Protein AF-A0A6A2XX14-F1 (afdb_monomer_lite)

Radius of gyration: 26.27 Å; chains: 1; bounding box: 68×45×75 Å

Foldseek 3Di:
DVLVVQLVVQLVVVCPALLCLQQNSLVSQLRSLLRSLLQLLLLLLVLVLVQVLLVCQQDPCCVVDVNVCSVCLNQDPDPDDDDHSLNSNVVSLCSNVVSVLVGSLCSQQVPDLVSLCSQLVLDPPSDRDHSVCVCPDLLNVLSVVLVVLSVQLVVQSDPCQQQLVDCDDPPCNVCGHVVVNVVSVCCSVVSLVSSVSSLQSDSVQPDPVSSCSVVSCPSVVSSVVSVVCCVVVPQPQDKDDQPDWDDPPDQDAPPWWKWKQQVVFGIDTFDDHRPDRGTHHDDDCDDSRSVVVVVQVVVLVPPDDDDDDDDDDDPDDDDDPRTGIITIGDGGDHPVVCVVVDPDDDDDD

Secondary structure (DSSP, 8-state):
-HHHHHHHHHHHHHHTSTTHHHHHHHHHHHHHHHHHHHHHHHHHHGGG-HHHHHHHTTSGGGGTS-GGGHHHHHH--BTTTB--HHHHHHHHHHHHHHHIIIIIHHHHHH--HHHHHTTGGGSTTSSPPPHHHHHHSHHHHHHHHHHHHHHHHHHHHSHHHHTT-S-PPTTGGGSSSHHHHHHHTTHHHHHHHHHHHHHHS-TT--SGGG-GGGGGGHHHHHHHHHHHHHHHS----EEEBTTB---TT----TT-EEEEE-TTT--------TT-SS--------SHHHHHHHHHHHHT--S----------S------SSSPPEEEEEEE--GGGGGGG-SS-----

Structure (mmCIF, N/CA/C/O backbone):
data_AF-A0A6A2XX14-F1
#
_entry.id   AF-A0A6A2XX14-F1
#
loop_
_atom_site.group_PDB
_atom_site.id
_atom_site.type_symbol
_atom_site.label_atom_id
_atom_site.label_alt_id
_atom_site.label_comp_id
_atom_site.label_asym_id
_atom_site.label_entity_id
_atom_site.label_seq_id
_atom_site.pdbx_PDB_ins_code
_atom_site.Cartn_x
_atom_site.Cartn_y
_atom_site.Cartn_z
_atom_site.occupancy
_atom_site.B_iso_or_equiv
_atom_site.auth_seq_id
_atom_site.auth_comp_id
_atom_site.auth_asym_id
_atom_site.auth_atom_id
_atom_site.pdbx_PDB_model_num
ATOM 1 N N . MET A 1 1 ? -14.232 -3.281 -8.697 1.00 70.81 1 MET A N 1
ATOM 2 C CA . MET A 1 1 ? -15.232 -4.111 -7.983 1.00 70.81 1 MET A CA 1
ATOM 3 C C . MET A 1 1 ? -14.671 -4.729 -6.702 1.00 70.81 1 MET A C 1
ATOM 5 O O . MET A 1 1 ? -15.024 -4.214 -5.655 1.00 70.81 1 MET A O 1
ATOM 9 N N . ALA A 1 2 ? -13.760 -5.715 -6.747 1.00 83.62 2 ALA A N 1
ATOM 10 C CA . ALA A 1 2 ? -13.305 -6.491 -5.571 1.00 83.62 2 ALA A CA 1
ATOM 11 C C . ALA A 1 2 ? -13.030 -5.700 -4.266 1.00 83.62 2 ALA A C 1
ATOM 13 O O . ALA A 1 2 ? -13.461 -6.128 -3.200 1.00 83.62 2 ALA A O 1
ATOM 14 N N . MET A 1 3 ? -12.377 -4.531 -4.334 1.00 85.81 3 MET A N 1
ATOM 15 C CA . MET A 1 3 ? -12.152 -3.663 -3.163 1.00 85.81 3 MET A CA 1
ATOM 16 C C . MET A 1 3 ? -13.459 -3.224 -2.484 1.00 85.81 3 MET A C 1
ATOM 18 O O . MET A 1 3 ? -13.586 -3.329 -1.270 1.00 85.81 3 MET A O 1
ATOM 22 N N . ALA A 1 4 ? -14.450 -2.780 -3.261 1.00 88.50 4 ALA A N 1
ATOM 23 C CA . ALA A 1 4 ? -15.758 -2.391 -2.740 1.00 88.50 4 ALA A CA 1
ATOM 24 C C . ALA A 1 4 ? -16.510 -3.603 -2.166 1.00 88.50 4 ALA A C 1
ATOM 26 O O . ALA A 1 4 ? -17.100 -3.504 -1.096 1.00 88.50 4 ALA A O 1
ATOM 27 N N . THR A 1 5 ? -16.420 -4.767 -2.820 1.00 91.38 5 THR A N 1
ATOM 28 C CA . THR A 1 5 ? -17.009 -6.022 -2.325 1.00 91.38 5 THR A CA 1
ATOM 29 C C . THR A 1 5 ? -16.441 -6.414 -0.957 1.00 91.38 5 THR A C 1
ATOM 31 O O . THR A 1 5 ? -17.208 -6.714 -0.047 1.00 91.38 5 THR A O 1
ATOM 34 N N . LEU A 1 6 ? -15.115 -6.354 -0.776 1.00 90.38 6 LEU A N 1
ATOM 35 C CA . LEU A 1 6 ? -14.458 -6.647 0.505 1.00 90.38 6 LEU A CA 1
ATOM 36 C C . LEU A 1 6 ? -14.786 -5.612 1.587 1.00 90.38 6 LEU A C 1
ATOM 38 O O . LEU A 1 6 ? -15.048 -5.995 2.728 1.00 90.38 6 LEU A O 1
ATOM 42 N N . PHE A 1 7 ? -14.817 -4.325 1.227 1.00 93.56 7 PHE A N 1
ATOM 43 C CA . PHE A 1 7 ? -15.223 -3.254 2.138 1.00 93.56 7 PHE A CA 1
ATOM 44 C C . PHE A 1 7 ? -16.648 -3.486 2.653 1.00 93.56 7 PHE A C 1
ATOM 46 O O . PHE A 1 7 ? -16.856 -3.554 3.863 1.00 93.56 7 PHE A O 1
ATOM 53 N N . VAL A 1 8 ? -17.616 -3.670 1.746 1.00 94.56 8 VAL A N 1
ATOM 54 C CA . VAL A 1 8 ? -19.035 -3.877 2.081 1.00 94.56 8 VAL A CA 1
ATOM 55 C C . VAL A 1 8 ? -19.233 -5.172 2.868 1.00 94.56 8 VAL A C 1
ATOM 57 O O . VAL A 1 8 ? -19.925 -5.157 3.884 1.00 94.56 8 VAL A O 1
ATOM 60 N N . TRP A 1 9 ? -18.583 -6.272 2.475 1.00 93.69 9 TRP A N 1
ATOM 61 C CA . TRP A 1 9 ? -18.628 -7.532 3.224 1.00 93.69 9 TRP A CA 1
ATOM 62 C C . TRP A 1 9 ? -18.165 -7.353 4.676 1.00 93.69 9 TRP A C 1
ATOM 64 O O . TRP A 1 9 ? -18.855 -7.784 5.604 1.00 93.69 9 TRP A O 1
ATOM 74 N N . LYS A 1 10 ? -17.036 -6.667 4.900 1.00 92.44 10 LYS A N 1
ATOM 75 C CA . LYS A 1 10 ? -16.513 -6.460 6.255 1.00 92.44 10 LYS A CA 1
ATOM 76 C C . LYS A 1 10 ? -17.338 -5.462 7.064 1.00 92.44 10 LYS A C 1
ATOM 78 O O . LYS A 1 10 ? -17.569 -5.694 8.251 1.00 92.44 10 LYS A O 1
ATOM 83 N N . PHE A 1 11 ? -17.805 -4.394 6.422 1.00 95.19 11 PHE A N 1
ATOM 84 C CA . PHE A 1 11 ? -18.711 -3.408 7.005 1.00 95.19 11 PHE A CA 1
ATOM 85 C C . PHE A 1 11 ? -19.986 -4.092 7.519 1.00 95.19 11 PHE A C 1
ATOM 87 O O . PHE A 1 11 ? -20.339 -3.938 8.685 1.00 95.19 11 PHE A O 1
ATOM 94 N N . MET A 1 12 ? -20.619 -4.931 6.693 1.00 94.81 12 MET A N 1
ATOM 95 C CA . MET A 1 12 ? -21.814 -5.698 7.064 1.00 94.81 12 MET A CA 1
ATOM 96 C C . MET A 1 12 ? -21.523 -6.752 8.146 1.00 94.81 12 MET A C 1
ATOM 98 O O . MET A 1 12 ? -22.322 -6.904 9.068 1.00 94.81 12 MET A O 1
ATOM 102 N N . GLN A 1 13 ? -20.363 -7.426 8.101 1.00 92.31 13 GLN A N 1
ATOM 103 C CA . GLN A 1 13 ? -19.929 -8.334 9.174 1.00 92.31 13 GLN A CA 1
ATOM 104 C C . GLN A 1 13 ? -19.818 -7.615 10.529 1.00 92.31 13 GLN A C 1
ATOM 106 O O . GLN A 1 13 ? -20.181 -8.197 11.548 1.00 92.31 13 GLN A O 1
ATOM 111 N N . TYR A 1 14 ? -19.305 -6.382 10.560 1.00 91.19 14 TYR A N 1
ATOM 112 C CA . TYR A 1 14 ? -19.123 -5.631 11.807 1.00 91.19 14 TYR A CA 1
ATOM 113 C C . TYR A 1 14 ? -20.384 -4.900 12.275 1.00 91.19 14 TYR A C 1
ATOM 115 O O . TYR A 1 14 ? -20.595 -4.814 13.482 1.00 91.19 14 TYR A O 1
ATOM 123 N N . ARG A 1 15 ? -21.270 -4.483 11.362 1.00 93.62 15 ARG A N 1
ATOM 124 C CA . ARG A 1 15 ? -22.588 -3.909 11.695 1.00 93.62 15 ARG A CA 1
ATOM 125 C C . ARG A 1 15 ? -23.461 -4.876 12.505 1.00 93.62 15 ARG A C 1
ATOM 127 O O . ARG A 1 15 ? -24.269 -4.446 13.318 1.00 93.62 15 ARG A O 1
ATOM 134 N N . ASN A 1 16 ? -23.264 -6.179 12.306 1.00 91.56 16 ASN A N 1
ATOM 135 C CA . ASN A 1 16 ? -24.005 -7.243 12.982 1.00 91.56 16 ASN A CA 1
ATOM 136 C C . ASN A 1 16 ? -23.285 -7.783 14.247 1.00 91.56 16 ASN A C 1
ATOM 138 O O . ASN A 1 16 ? -23.607 -8.877 14.708 1.00 91.56 16 ASN A O 1
ATOM 142 N N . ARG A 1 17 ? -22.291 -7.068 14.802 1.00 89.88 17 ARG A N 1
ATOM 143 C CA . ARG A 1 17 ? -21.569 -7.442 16.041 1.00 89.88 17 ARG A CA 1
ATOM 144 C C . ARG A 1 17 ? -21.925 -6.519 17.206 1.00 89.88 17 ARG A C 1
ATOM 146 O O . ARG A 1 17 ? -22.180 -5.340 16.995 1.00 89.88 17 ARG A O 1
ATOM 153 N N . ALA A 1 18 ? -21.817 -7.021 18.440 1.00 88.50 18 ALA A N 1
ATOM 154 C CA . ALA A 1 18 ? -22.032 -6.250 19.673 1.00 88.50 18 ALA A CA 1
ATOM 155 C C . ALA A 1 18 ? -21.266 -4.909 19.702 1.00 88.50 18 ALA A C 1
ATOM 157 O O . ALA A 1 18 ? -21.840 -3.873 20.025 1.00 88.50 18 ALA A O 1
ATOM 158 N N . ALA A 1 19 ? -20.010 -4.902 19.239 1.00 88.75 19 ALA A N 1
ATOM 159 C CA . ALA A 1 19 ? -19.166 -3.708 19.127 1.00 88.75 19 ALA A CA 1
ATOM 160 C C . ALA A 1 19 ? -19.766 -2.556 18.283 1.00 88.75 19 ALA A C 1
ATOM 162 O O . ALA A 1 19 ? -19.381 -1.400 18.471 1.00 88.75 19 ALA A O 1
ATOM 163 N N . PHE A 1 20 ? -20.731 -2.830 17.393 1.00 92.38 20 PHE A N 1
ATOM 164 C CA . PHE A 1 20 ? -21.484 -1.795 16.675 1.00 92.38 20 PHE A CA 1
ATOM 165 C C . PHE A 1 20 ? -22.329 -0.921 17.615 1.00 92.38 20 PHE A C 1
ATOM 167 O O . PHE A 1 20 ? -22.466 0.272 17.369 1.00 92.38 20 PHE A O 1
ATOM 174 N N . GLN A 1 21 ? -22.841 -1.466 18.724 1.00 90.81 21 GLN A N 1
ATOM 175 C CA . GLN A 1 21 ? -23.652 -0.704 19.687 1.00 90.81 21 GLN A CA 1
ATOM 176 C C . GLN A 1 21 ? -22.845 0.353 20.462 1.00 90.81 21 GLN A C 1
ATOM 178 O O . GLN A 1 21 ? -23.436 1.273 21.041 1.00 90.81 21 GLN A O 1
ATOM 183 N N . VAL A 1 22 ? -21.511 0.216 20.448 1.00 90.06 22 VAL A N 1
ATOM 184 C CA . VAL A 1 22 ? -20.531 1.097 21.099 1.00 90.06 22 VAL A CA 1
ATOM 185 C C . VAL A 1 22 ? -19.913 2.084 20.101 1.00 90.06 22 VAL A C 1
ATOM 187 O O . VAL A 1 22 ? -19.983 3.285 20.324 1.00 90.06 22 VAL A O 1
ATOM 190 N N . MET A 1 23 ? -19.336 1.599 18.993 1.00 90.75 23 MET A N 1
ATOM 191 C CA . MET A 1 23 ? -18.553 2.418 18.039 1.00 90.75 23 MET A CA 1
ATOM 192 C C . MET A 1 23 ? -19.259 2.676 16.688 1.00 90.75 23 MET A C 1
ATOM 194 O O . MET A 1 23 ? -18.715 3.339 15.802 1.00 90.75 23 MET A O 1
ATOM 198 N N . GLY A 1 24 ? -20.467 2.141 16.491 1.00 92.50 24 GLY A N 1
ATOM 199 C CA . GLY A 1 24 ? -21.337 2.453 15.355 1.00 92.50 24 GLY A CA 1
ATOM 200 C C . GLY A 1 24 ? -20.712 2.272 13.965 1.00 92.50 24 GLY A C 1
ATOM 201 O O . GLY A 1 24 ? -19.978 1.322 13.669 1.00 92.50 24 GLY A O 1
ATOM 202 N N . TYR A 1 25 ? -21.046 3.199 13.064 1.00 94.25 25 TYR A N 1
ATOM 203 C CA . TYR A 1 25 ? -20.595 3.172 11.671 1.00 94.25 25 TYR A CA 1
ATOM 204 C C . TYR A 1 25 ? -19.106 3.493 11.495 1.00 94.25 25 TYR A C 1
ATOM 206 O O . TYR A 1 25 ? -18.522 3.082 10.485 1.00 94.25 25 TYR A O 1
ATOM 214 N N . CYS A 1 26 ? -18.479 4.166 12.464 1.00 94.38 26 CYS A N 1
ATOM 215 C CA . CYS A 1 26 ? -17.047 4.450 12.438 1.00 94.38 26 CYS A CA 1
ATOM 216 C C . CYS A 1 26 ? -16.237 3.149 12.425 1.00 94.38 26 CYS A C 1
ATOM 218 O O . CYS A 1 26 ? -15.429 2.963 11.510 1.00 94.38 26 CYS A O 1
ATOM 220 N N . LEU A 1 27 ? -16.583 2.199 13.301 1.00 94.06 27 LEU A N 1
ATOM 221 C CA . LEU A 1 27 ? -15.971 0.872 13.383 1.00 94.06 27 LEU A CA 1
ATOM 222 C C . LEU A 1 27 ? -16.159 0.071 12.094 1.00 94.06 27 LEU A C 1
ATOM 224 O O . LEU A 1 27 ? -15.208 -0.514 11.572 1.00 94.06 27 LEU A O 1
ATOM 228 N N . CYS A 1 28 ? -17.381 0.048 11.555 1.00 95.12 28 CYS A N 1
ATOM 229 C CA . CYS A 1 28 ? -17.692 -0.688 10.325 1.00 95.12 28 CYS A CA 1
ATOM 230 C C . CYS A 1 28 ? -16.860 -0.168 9.144 1.00 95.12 28 CYS A C 1
ATOM 232 O O . CYS A 1 28 ? -16.306 -0.951 8.369 1.00 95.12 28 CYS A O 1
ATOM 234 N N . THR A 1 29 ? -16.715 1.154 9.059 1.00 95.50 29 THR A N 1
ATOM 235 C CA . THR A 1 29 ? -15.905 1.856 8.057 1.00 95.50 29 THR A CA 1
ATOM 236 C C . THR A 1 29 ? -14.407 1.609 8.276 1.00 95.50 29 THR A C 1
ATOM 238 O O . THR A 1 29 ? -13.700 1.271 7.326 1.00 95.50 29 THR A O 1
ATOM 241 N N . ALA A 1 30 ? -13.922 1.670 9.521 1.00 94.94 30 ALA A N 1
ATOM 242 C CA . ALA A 1 30 ? -12.521 1.435 9.871 1.00 94.94 30 ALA A CA 1
ATOM 243 C C . ALA A 1 30 ? -12.080 -0.008 9.580 1.00 94.94 30 ALA A C 1
ATOM 245 O O . ALA A 1 30 ? -10.977 -0.230 9.074 1.00 94.94 30 ALA A O 1
ATOM 246 N N . LYS A 1 31 ? -12.933 -1.005 9.861 1.00 93.56 31 LYS A N 1
ATOM 247 C CA . LYS A 1 31 ? -12.651 -2.414 9.536 1.00 93.56 31 LYS A CA 1
ATOM 248 C C . LYS A 1 31 ? -12.836 -2.713 8.045 1.00 93.56 31 LYS A C 1
ATOM 250 O O . LYS A 1 31 ? -12.040 -3.474 7.501 1.00 93.56 31 LYS A O 1
ATOM 255 N N . GLY A 1 32 ? -13.790 -2.072 7.364 1.00 93.75 32 GLY A N 1
ATOM 256 C CA . GLY A 1 32 ? -13.895 -2.098 5.899 1.00 93.75 32 GLY A CA 1
ATOM 257 C C . GLY A 1 32 ? -12.617 -1.600 5.217 1.00 93.75 32 GLY A C 1
ATOM 258 O O . GLY A 1 32 ? -12.057 -2.293 4.364 1.00 93.75 32 GLY A O 1
ATOM 259 N N . ALA A 1 33 ? -12.107 -0.445 5.653 1.00 94.38 33 ALA A N 1
ATOM 260 C CA . ALA A 1 33 ? -10.847 0.122 5.176 1.00 94.38 33 ALA A CA 1
ATOM 261 C C . ALA A 1 33 ? -9.635 -0.768 5.506 1.00 94.38 33 ALA A C 1
ATOM 263 O O . ALA A 1 33 ? -8.729 -0.891 4.687 1.00 94.38 33 ALA A O 1
ATOM 264 N N . ALA A 1 34 ? -9.626 -1.454 6.655 1.00 92.56 34 ALA A N 1
ATOM 265 C CA . ALA A 1 34 ? -8.546 -2.377 7.015 1.00 92.56 34 ALA A CA 1
ATOM 266 C C . ALA A 1 34 ? -8.417 -3.573 6.048 1.00 92.56 34 ALA A C 1
ATOM 268 O O . ALA A 1 34 ? -7.301 -3.988 5.735 1.00 92.56 34 ALA A O 1
ATOM 269 N N . GLU A 1 35 ? -9.525 -4.148 5.563 1.00 91.38 35 GLU A N 1
ATOM 270 C CA . GLU A 1 35 ? -9.470 -5.263 4.599 1.00 91.38 35 GLU A CA 1
ATOM 271 C C . GLU A 1 35 ? -9.017 -4.804 3.210 1.00 91.38 35 GLU A C 1
ATOM 273 O O . GLU A 1 35 ? -8.176 -5.461 2.592 1.00 91.38 35 GLU A O 1
ATOM 278 N N . THR A 1 36 ? -9.505 -3.653 2.730 1.00 91.00 36 THR A N 1
ATOM 279 C CA . THR A 1 36 ? -9.039 -3.103 1.447 1.00 91.00 36 THR A CA 1
ATOM 280 C C . THR A 1 36 ? -7.585 -2.654 1.525 1.00 91.00 36 THR A C 1
ATOM 282 O O . THR A 1 36 ? -6.843 -2.861 0.566 1.00 91.00 36 THR A O 1
ATOM 285 N N . LEU A 1 37 ? -7.134 -2.115 2.661 1.00 90.56 37 LEU A N 1
ATOM 286 C CA . LEU A 1 37 ? -5.732 -1.784 2.903 1.00 90.56 37 LEU A CA 1
ATOM 287 C C . LEU A 1 37 ? -4.847 -3.039 2.866 1.00 90.56 37 LEU A C 1
ATOM 289 O O . LEU A 1 37 ? -3.852 -3.041 2.144 1.00 90.56 37 LEU A O 1
ATOM 293 N N . LYS A 1 38 ? -5.227 -4.127 3.553 1.00 89.12 38 LYS A N 1
ATOM 294 C CA . LYS A 1 38 ? -4.479 -5.401 3.518 1.00 89.12 38 LYS A CA 1
ATOM 295 C C . LYS A 1 38 ? -4.370 -5.979 2.103 1.00 89.12 38 LYS A C 1
ATOM 297 O O . LYS A 1 38 ? -3.269 -6.355 1.698 1.00 89.12 38 LYS A O 1
ATOM 302 N N . LEU A 1 39 ? -5.460 -5.990 1.325 1.00 87.31 39 LEU A N 1
ATOM 303 C CA . LEU A 1 39 ? -5.399 -6.436 -0.071 1.00 87.31 39 LEU A CA 1
ATOM 304 C C . LEU A 1 39 ? -4.525 -5.506 -0.929 1.00 87.31 39 LEU A C 1
ATOM 306 O O . LEU A 1 39 ? -3.684 -5.993 -1.679 1.00 87.31 39 LEU A O 1
ATOM 310 N N . ASN A 1 40 ? -4.685 -4.184 -0.823 1.00 88.31 40 ASN A N 1
ATOM 311 C CA . ASN A 1 40 ? -3.878 -3.242 -1.603 1.00 88.31 40 ASN A CA 1
ATOM 312 C C . ASN A 1 40 ? -2.382 -3.353 -1.280 1.00 88.31 40 ASN A C 1
ATOM 314 O O . ASN A 1 40 ? -1.574 -3.363 -2.205 1.00 88.31 40 ASN A O 1
ATOM 318 N N . MET A 1 41 ? -2.011 -3.501 -0.003 1.00 86.75 41 MET A N 1
ATOM 319 C CA . MET A 1 41 ? -0.627 -3.762 0.402 1.00 86.75 41 MET A CA 1
ATOM 320 C C . MET A 1 41 ? -0.109 -5.030 -0.290 1.00 86.75 41 MET A C 1
ATOM 322 O O . MET A 1 41 ? 0.851 -4.952 -1.055 1.00 86.75 41 MET A O 1
ATOM 326 N N . ALA A 1 42 ? -0.797 -6.167 -0.143 1.00 85.31 42 ALA A N 1
ATOM 327 C CA . ALA A 1 42 ? -0.389 -7.423 -0.776 1.00 85.31 42 ALA A CA 1
ATOM 328 C C . ALA A 1 42 ? -0.258 -7.319 -2.313 1.00 85.31 42 ALA A C 1
ATOM 330 O O . ALA A 1 42 ? 0.684 -7.860 -2.899 1.00 85.31 42 ALA A O 1
ATOM 331 N N . LEU A 1 43 ? -1.148 -6.568 -2.974 1.00 84.12 43 LEU A N 1
ATOM 332 C CA . LEU A 1 43 ? -1.075 -6.308 -4.414 1.00 84.12 43 LEU A CA 1
ATOM 333 C C . LEU A 1 43 ? 0.063 -5.350 -4.814 1.00 84.12 43 LEU A C 1
ATOM 335 O O . LEU A 1 43 ? 0.545 -5.457 -5.940 1.00 84.12 43 LEU A O 1
ATOM 339 N N . VAL A 1 44 ? 0.536 -4.447 -3.942 1.00 85.94 44 VAL A N 1
ATOM 340 C CA . VAL A 1 44 ? 1.573 -3.444 -4.286 1.00 85.94 44 VAL A CA 1
ATOM 341 C C . VAL A 1 44 ? 2.936 -4.069 -4.606 1.00 85.94 44 VAL A C 1
ATOM 343 O O . VAL A 1 44 ? 3.740 -3.460 -5.318 1.00 85.94 44 VAL A O 1
ATOM 346 N N . LEU A 1 45 ? 3.181 -5.288 -4.106 1.00 83.31 45 LEU A N 1
ATOM 347 C CA . LEU A 1 45 ? 4.414 -6.051 -4.314 1.00 83.31 45 LEU A CA 1
ATOM 348 C C . LEU A 1 45 ? 4.458 -6.762 -5.674 1.00 83.31 45 LEU A C 1
ATOM 350 O O . LEU A 1 45 ? 5.521 -6.811 -6.294 1.00 83.31 45 LEU A O 1
ATOM 354 N N . LEU A 1 46 ? 3.322 -7.270 -6.170 1.00 80.94 46 LEU A N 1
ATOM 355 C CA . LEU A 1 46 ? 3.263 -8.061 -7.410 1.00 80.94 46 LEU A CA 1
ATOM 356 C C . LEU A 1 46 ? 3.834 -7.315 -8.642 1.00 80.94 46 LEU A C 1
ATOM 358 O O . LEU A 1 46 ? 4.602 -7.925 -9.386 1.00 80.94 46 LEU A O 1
ATOM 362 N N . PRO A 1 47 ? 3.593 -5.999 -8.842 1.00 78.00 47 PRO A N 1
ATOM 363 C CA . PRO A 1 47 ? 4.234 -5.207 -9.897 1.00 78.00 47 PRO A CA 1
ATOM 364 C C . PRO A 1 47 ? 5.767 -5.125 -9.846 1.00 78.00 47 PRO A C 1
ATOM 366 O O . PRO A 1 47 ? 6.391 -4.717 -10.832 1.00 78.00 47 PRO A O 1
ATOM 369 N N . VAL A 1 48 ? 6.364 -5.467 -8.700 1.00 77.88 48 VAL A N 1
ATOM 370 C CA . VAL A 1 48 ? 7.805 -5.407 -8.417 1.00 77.88 48 VAL A CA 1
ATOM 371 C C . VAL A 1 48 ? 8.458 -6.799 -8.519 1.00 77.88 48 VAL A C 1
ATOM 373 O O . VAL A 1 48 ? 9.682 -6.881 -8.666 1.00 77.88 48 VAL A O 1
ATOM 376 N N . CYS A 1 49 ? 7.663 -7.879 -8.530 1.00 78.06 49 CYS A N 1
ATOM 377 C CA . CYS A 1 49 ? 8.095 -9.261 -8.772 1.00 78.06 49 CYS A CA 1
ATOM 378 C C . CYS A 1 49 ? 8.481 -9.473 -10.249 1.00 78.06 49 CYS A C 1
ATOM 380 O O . CYS A 1 49 ? 7.717 -9.994 -11.065 1.00 78.06 49 CYS A O 1
ATOM 382 N N . ARG A 1 50 ? 9.672 -8.996 -10.634 1.00 73.88 50 ARG A N 1
ATOM 383 C CA . ARG A 1 50 ? 10.104 -8.923 -12.042 1.00 73.88 50 ARG A CA 1
ATOM 384 C C . ARG A 1 50 ? 10.255 -10.286 -12.716 1.00 73.88 50 ARG A C 1
ATOM 386 O O . ARG A 1 50 ? 10.050 -10.361 -13.924 1.00 73.88 50 ARG A O 1
ATOM 393 N N . ASN A 1 51 ? 10.640 -11.334 -11.993 1.00 74.38 51 ASN A N 1
ATOM 394 C CA . ASN A 1 51 ? 10.803 -12.669 -12.574 1.00 74.38 51 ASN A CA 1
ATOM 395 C C . ASN A 1 51 ? 9.424 -13.301 -12.787 1.00 74.38 51 ASN A C 1
ATOM 397 O O . ASN A 1 51 ? 9.151 -13.773 -13.888 1.00 74.38 51 ASN A O 1
ATOM 401 N N . THR A 1 52 ? 8.534 -13.216 -11.791 1.00 77.94 52 THR A N 1
ATOM 402 C CA . THR A 1 52 ? 7.137 -13.666 -11.910 1.00 77.94 52 THR A CA 1
ATOM 403 C C . THR A 1 52 ? 6.417 -12.947 -13.053 1.00 77.94 52 THR A C 1
ATOM 405 O O . THR A 1 52 ? 5.770 -13.596 -13.867 1.00 77.94 52 THR A O 1
ATOM 408 N N . LEU A 1 53 ? 6.596 -11.628 -13.195 1.00 75.56 53 LEU A N 1
ATOM 409 C CA . LEU A 1 53 ? 6.061 -10.862 -14.330 1.00 75.56 53 LEU A CA 1
ATOM 410 C C . LEU A 1 53 ? 6.683 -11.260 -15.677 1.00 75.56 53 LEU A C 1
ATOM 412 O O . LEU A 1 53 ? 5.978 -11.291 -16.680 1.00 75.56 53 LEU A O 1
ATOM 416 N N . THR A 1 54 ? 7.984 -11.572 -15.720 1.00 70.75 54 THR A N 1
ATOM 417 C CA . THR A 1 54 ? 8.639 -12.044 -16.955 1.00 70.75 54 THR A CA 1
ATOM 418 C C . THR A 1 54 ? 8.070 -13.399 -17.384 1.00 70.75 54 THR A C 1
ATOM 420 O O . THR A 1 54 ? 7.827 -13.594 -18.568 1.00 70.75 54 THR A O 1
ATOM 423 N N . TRP A 1 55 ? 7.792 -14.301 -16.437 1.00 76.69 55 TRP A N 1
ATOM 424 C CA . TRP A 1 55 ? 7.120 -15.575 -16.709 1.00 76.69 55 TRP A CA 1
ATOM 425 C C . TRP A 1 55 ? 5.660 -15.375 -17.150 1.00 76.69 55 TRP A C 1
ATOM 427 O O . TRP A 1 55 ? 5.273 -15.874 -18.202 1.00 76.69 55 TRP A O 1
ATOM 437 N N . LEU A 1 56 ? 4.873 -14.564 -16.429 1.00 75.69 56 LEU A N 1
ATOM 438 C CA . LEU A 1 56 ? 3.470 -14.276 -16.771 1.00 75.69 56 LEU A CA 1
ATOM 439 C C . LEU A 1 56 ? 3.299 -13.664 -18.173 1.00 75.69 56 LEU A C 1
ATOM 441 O O . LEU A 1 56 ? 2.329 -13.984 -18.859 1.00 75.69 56 LEU A O 1
ATOM 445 N N . ARG A 1 57 ? 4.247 -12.833 -18.633 1.00 74.06 57 ARG A N 1
ATOM 446 C CA . ARG A 1 57 ? 4.267 -12.268 -19.999 1.00 74.06 57 ARG A CA 1
ATOM 447 C C . ARG A 1 57 ? 4.378 -13.312 -21.114 1.00 74.06 57 ARG A C 1
ATOM 449 O O . ARG A 1 57 ? 3.991 -12.995 -22.234 1.00 74.06 57 ARG A O 1
ATOM 456 N N . LEU A 1 58 ? 4.898 -14.506 -20.823 1.00 73.81 58 LEU A N 1
ATOM 457 C CA . LEU A 1 58 ? 4.996 -15.633 -21.763 1.00 73.81 58 LEU A CA 1
ATOM 458 C C . LEU A 1 58 ? 3.734 -16.520 -21.747 1.00 73.81 58 LEU A C 1
ATOM 460 O O . LEU A 1 58 ? 3.692 -17.549 -22.412 1.00 73.81 58 LEU A O 1
ATOM 464 N N . THR A 1 59 ? 2.706 -16.142 -20.982 1.00 77.50 59 THR A N 1
ATOM 465 C CA . THR A 1 59 ? 1.420 -16.849 -20.908 1.00 77.50 59 THR A CA 1
ATOM 466 C C . THR A 1 59 ? 0.305 -16.031 -21.563 1.00 77.50 59 THR A C 1
ATOM 468 O O . THR A 1 59 ? 0.389 -14.803 -21.670 1.00 77.50 59 THR A O 1
ATOM 471 N N . GLN A 1 60 ? -0.799 -16.694 -21.920 1.00 76.00 60 GLN A N 1
ATOM 472 C CA . GLN A 1 60 ? -1.999 -16.047 -22.471 1.00 76.00 60 GLN A CA 1
ATOM 473 C C . GLN A 1 60 ? -2.589 -14.948 -21.560 1.00 76.00 60 GLN A C 1
ATOM 475 O O . GLN A 1 60 ? -3.291 -14.064 -22.049 1.00 76.00 60 GLN A O 1
ATOM 480 N N . ALA A 1 61 ? -2.249 -14.922 -20.261 1.00 71.62 61 ALA A N 1
ATOM 481 C CA . ALA A 1 61 ? -2.682 -13.881 -19.326 1.00 71.62 61 ALA A CA 1
ATOM 482 C C . ALA A 1 61 ? -2.288 -12.452 -19.760 1.00 71.62 61 ALA A C 1
ATOM 484 O O . ALA A 1 61 ? -2.948 -11.495 -19.348 1.00 71.62 61 ALA A O 1
ATOM 485 N N . ARG A 1 62 ? -1.276 -12.288 -20.632 1.00 70.06 62 ARG A N 1
ATOM 486 C CA . ARG A 1 62 ? -0.930 -10.991 -21.249 1.00 70.06 62 ARG A CA 1
ATOM 487 C C . ARG A 1 62 ? -2.107 -10.364 -22.010 1.00 70.06 62 ARG A C 1
ATOM 489 O O . ARG A 1 62 ? -2.191 -9.143 -22.072 1.00 70.06 62 ARG A O 1
ATOM 496 N N . SER A 1 63 ? -3.026 -11.173 -22.544 1.00 69.25 63 SER A N 1
ATOM 497 C CA . SER A 1 63 ? -4.219 -10.673 -23.241 1.00 69.25 63 SER A CA 1
ATOM 498 C C . SER A 1 63 ? -5.276 -10.072 -22.305 1.00 69.25 63 SER A C 1
ATOM 500 O O . SER A 1 63 ? -6.160 -9.365 -22.779 1.00 69.25 63 SER A O 1
ATOM 502 N N . PHE A 1 64 ? -5.209 -10.354 -20.998 1.00 72.69 64 PHE A N 1
ATOM 503 C CA . PHE A 1 64 ? -6.133 -9.821 -19.989 1.00 72.69 64 PHE A CA 1
ATOM 504 C C . PHE A 1 64 ? -5.472 -8.779 -19.071 1.00 72.69 64 PHE A C 1
ATOM 506 O O . PHE A 1 64 ? -6.141 -7.870 -18.583 1.00 72.69 64 PHE A O 1
ATOM 513 N N . VAL A 1 65 ? -4.156 -8.881 -18.835 1.00 69.62 65 VAL A N 1
ATOM 514 C CA . VAL A 1 65 ? -3.416 -7.990 -17.928 1.00 69.62 65 VAL A CA 1
ATOM 515 C C . VAL A 1 65 ? -2.228 -7.333 -18.645 1.00 69.62 65 VAL A C 1
ATOM 517 O O . VAL A 1 65 ? -1.303 -8.037 -19.061 1.00 69.62 65 VAL A O 1
ATOM 520 N N . PRO A 1 66 ? -2.163 -5.987 -18.724 1.00 72.00 66 PRO A N 1
ATOM 521 C CA . PRO A 1 66 ? -1.046 -5.269 -19.337 1.00 72.00 66 PRO A CA 1
ATOM 522 C C . PRO A 1 66 ? 0.187 -5.246 -18.411 1.00 72.00 66 PRO A C 1
ATOM 524 O O . PRO A 1 66 ? 0.569 -4.208 -17.863 1.00 72.00 66 PRO A O 1
ATOM 527 N N . PHE A 1 67 ? 0.844 -6.401 -18.249 1.00 70.75 67 PHE A N 1
ATOM 528 C CA . PHE A 1 67 ? 2.054 -6.585 -17.427 1.00 70.75 67 PHE A CA 1
ATOM 529 C C . PHE A 1 67 ? 3.227 -5.670 -17.823 1.00 70.75 67 PHE A C 1
ATOM 531 O O . PHE A 1 67 ? 4.166 -5.471 -17.048 1.00 70.75 67 PHE A O 1
ATOM 538 N N . ASP A 1 68 ? 3.196 -5.103 -19.025 1.00 66.75 68 ASP A N 1
ATOM 539 C CA . ASP A 1 68 ? 4.197 -4.161 -19.530 1.00 66.75 68 ASP A CA 1
ATOM 540 C C . ASP A 1 68 ? 4.125 -2.800 -18.798 1.00 66.75 68 ASP A C 1
ATOM 542 O O . ASP A 1 68 ? 5.152 -2.153 -18.588 1.00 66.75 68 ASP A O 1
ATOM 546 N N . SER A 1 69 ? 2.956 -2.452 -18.247 1.00 69.50 69 SER A N 1
ATOM 547 C CA . SER A 1 69 ? 2.697 -1.226 -17.475 1.00 69.50 69 SER A CA 1
ATOM 548 C C . SER A 1 69 ? 2.766 -1.410 -15.947 1.00 69.50 69 SER A C 1
ATOM 550 O O . SER A 1 69 ? 2.245 -0.574 -15.205 1.00 69.50 69 SER A O 1
ATOM 552 N N . SER A 1 70 ? 3.411 -2.468 -15.429 1.00 72.75 70 SER A N 1
ATOM 553 C CA . SER A 1 70 ? 3.367 -2.804 -13.988 1.00 72.75 70 SER A CA 1
ATOM 554 C C . SER A 1 70 ? 3.804 -1.651 -13.065 1.00 72.75 70 SER A C 1
ATOM 556 O O . SER A 1 70 ? 3.134 -1.344 -12.079 1.00 72.75 70 SER A O 1
ATOM 558 N N . ILE A 1 71 ? 4.879 -0.938 -13.411 1.00 70.62 71 ILE A N 1
ATOM 559 C CA . ILE A 1 71 ? 5.386 0.193 -12.615 1.00 70.62 71 ILE A CA 1
ATOM 560 C C . ILE A 1 71 ? 4.437 1.403 -12.660 1.00 70.62 71 ILE A C 1
ATOM 562 O O . ILE A 1 71 ? 4.382 2.162 -11.695 1.00 70.62 71 ILE A O 1
ATOM 566 N N . ILE A 1 72 ? 3.646 1.566 -13.726 1.00 71.06 72 ILE A N 1
ATOM 567 C CA . ILE A 1 72 ? 2.602 2.601 -13.822 1.00 71.06 72 ILE A CA 1
ATOM 568 C C . ILE A 1 72 ? 1.452 2.247 -12.867 1.00 71.06 72 ILE A C 1
ATOM 570 O O . ILE A 1 72 ? 1.039 3.083 -12.068 1.00 71.06 72 ILE A O 1
ATOM 574 N N . PHE A 1 73 ? 1.008 0.987 -12.869 1.00 72.44 73 PHE A N 1
ATOM 575 C CA . PHE A 1 73 ? -0.020 0.472 -11.956 1.00 72.44 73 PHE A CA 1
ATOM 576 C C . PHE A 1 73 ? 0.386 0.562 -10.468 1.00 72.44 73 PHE A C 1
ATOM 578 O O . PHE A 1 73 ? -0.450 0.848 -9.612 1.00 72.44 73 PHE A O 1
ATOM 585 N N . HIS A 1 74 ? 1.678 0.402 -10.163 1.00 75.81 74 HIS A N 1
ATOM 586 C CA . HIS A 1 74 ? 2.248 0.623 -8.829 1.00 75.81 74 HIS A CA 1
ATOM 587 C C . HIS A 1 74 ? 2.323 2.116 -8.443 1.00 75.81 74 HIS A C 1
ATOM 589 O O . HIS A 1 74 ? 1.985 2.477 -7.317 1.00 75.81 74 HIS A O 1
ATOM 595 N N . LYS A 1 75 ? 2.772 2.994 -9.355 1.00 68.31 75 LYS A N 1
ATOM 596 C CA . LYS A 1 75 ? 3.170 4.383 -9.043 1.00 68.31 75 LYS A CA 1
ATOM 597 C C . LYS A 1 75 ? 2.073 5.441 -9.211 1.00 68.31 75 LYS A C 1
ATOM 599 O O . LYS A 1 75 ? 2.154 6.475 -8.550 1.00 68.31 75 LYS A O 1
ATOM 604 N N . THR A 1 76 ? 1.155 5.289 -10.163 1.00 55.44 76 THR A N 1
ATOM 605 C CA . THR A 1 76 ? 0.450 6.450 -10.736 1.00 55.44 76 THR A CA 1
ATOM 606 C C . THR A 1 76 ? -0.554 7.087 -9.776 1.00 55.44 76 THR A C 1
ATOM 608 O O . THR A 1 76 ? -1.693 6.647 -9.647 1.00 55.44 76 THR A O 1
ATOM 611 N N . ILE A 1 77 ? -0.132 8.191 -9.156 1.00 50.53 77 ILE A N 1
ATOM 612 C CA . ILE A 1 77 ? -1.005 9.156 -8.486 1.00 50.53 77 ILE A CA 1
ATOM 613 C C . ILE A 1 77 ? -1.665 10.016 -9.570 1.00 50.53 77 ILE A C 1
ATOM 615 O O . ILE A 1 77 ? -1.204 11.111 -9.890 1.00 50.53 77 ILE A O 1
ATOM 619 N N . ALA A 1 78 ? -2.716 9.475 -10.188 1.00 37.31 78 ALA A N 1
ATOM 620 C CA . ALA A 1 78 ? -3.612 10.231 -11.052 1.00 37.31 78 ALA A CA 1
ATOM 621 C C . ALA A 1 78 ? -4.715 10.842 -10.182 1.00 37.31 78 ALA A C 1
ATOM 623 O O . ALA A 1 78 ? -5.662 10.159 -9.791 1.00 37.31 78 ALA A O 1
ATOM 624 N N . LEU A 1 79 ? -4.570 12.131 -9.863 1.00 40.09 79 LEU A N 1
ATOM 625 C CA . LEU A 1 79 ? -5.625 12.902 -9.209 1.00 40.09 79 LEU A CA 1
ATOM 626 C C . LEU A 1 79 ? -6.939 12.799 -10.011 1.00 40.09 79 LEU A C 1
ATOM 628 O O . LEU A 1 79 ? -6.939 12.705 -11.238 1.00 40.09 79 LEU A O 1
ATOM 632 N N . CYS A 1 80 ? -8.059 12.849 -9.291 1.00 34.91 80 CYS A N 1
ATOM 633 C CA . CYS A 1 80 ? -9.433 12.779 -9.796 1.00 34.91 80 CYS A CA 1
ATOM 634 C C . CYS A 1 80 ? -9.957 11.381 -10.214 1.00 34.91 80 CYS A C 1
ATOM 636 O O . CYS A 1 80 ? -10.811 10.863 -9.502 1.00 34.91 80 CYS A O 1
ATOM 638 N N . PHE A 1 81 ? -9.479 10.738 -11.296 1.00 38.91 81 PHE A N 1
ATOM 639 C CA . PHE A 1 81 ? -10.222 9.603 -11.911 1.00 38.91 81 PHE A CA 1
ATOM 640 C C . PHE A 1 81 ? -9.489 8.252 -12.082 1.00 38.91 81 PHE A C 1
ATOM 642 O O . PHE A 1 81 ? -10.101 7.288 -12.540 1.00 38.91 81 PHE A O 1
ATOM 649 N N . GLY A 1 82 ? -8.214 8.121 -11.696 1.00 45.53 82 GLY A N 1
ATOM 650 C CA . GLY A 1 82 ? -7.441 6.876 -11.865 1.00 45.53 82 GLY A CA 1
ATOM 651 C C . GLY A 1 82 ? -7.015 6.227 -10.545 1.00 45.53 82 GLY A C 1
ATOM 652 O O . GLY A 1 82 ? -5.871 6.397 -10.126 1.00 45.53 82 GLY A O 1
ATOM 653 N N . GLN A 1 83 ? -7.900 5.472 -9.884 1.00 53.12 83 GLN A N 1
ATOM 654 C CA . GLN A 1 83 ? -7.621 4.901 -8.555 1.00 53.12 83 GLN A CA 1
ATOM 655 C C . GLN A 1 83 ? -6.652 3.699 -8.613 1.00 53.12 83 GLN A C 1
ATOM 657 O O . GLN A 1 83 ? -7.060 2.544 -8.729 1.00 53.12 83 GLN A O 1
ATOM 662 N N . THR A 1 84 ? -5.349 3.977 -8.523 1.00 66.88 84 THR A N 1
ATOM 663 C CA . THR A 1 84 ? -4.283 2.962 -8.429 1.00 66.88 84 THR A CA 1
ATOM 664 C C . THR A 1 84 ? -4.069 2.458 -7.001 1.00 66.88 84 THR A C 1
ATOM 666 O O . THR A 1 84 ? -4.548 3.058 -6.035 1.00 66.88 84 THR A O 1
ATOM 669 N N . ILE A 1 85 ? -3.289 1.376 -6.858 1.00 75.00 85 ILE A N 1
ATOM 670 C CA . ILE A 1 85 ? -2.977 0.759 -5.559 1.00 75.00 85 ILE A CA 1
ATOM 671 C C . ILE A 1 85 ? -2.382 1.785 -4.584 1.00 75.00 85 ILE A C 1
ATOM 673 O O . ILE A 1 85 ? -2.854 1.886 -3.459 1.00 75.00 85 ILE A O 1
ATOM 677 N N . SER A 1 86 ? -1.397 2.589 -5.000 1.00 77.56 86 SER A N 1
ATOM 678 C CA . SER A 1 86 ? -0.760 3.574 -4.108 1.00 77.56 86 SER A CA 1
ATOM 679 C C . SER A 1 86 ? -1.749 4.611 -3.554 1.00 77.56 86 SER A C 1
ATOM 681 O O . SER A 1 86 ? -1.702 4.930 -2.366 1.00 77.56 86 SER A O 1
ATOM 683 N N . CYS A 1 87 ? -2.695 5.088 -4.369 1.00 79.62 87 CYS A N 1
ATOM 684 C CA . CYS A 1 87 ? -3.760 5.980 -3.898 1.00 79.62 87 CYS A CA 1
ATOM 685 C C . CYS A 1 87 ? -4.768 5.257 -2.993 1.00 79.62 87 CYS A C 1
ATOM 687 O O . CYS A 1 87 ? -5.185 5.810 -1.977 1.00 79.62 87 CYS A O 1
ATOM 689 N N . ALA A 1 88 ? -5.132 4.017 -3.325 1.00 85.25 88 ALA A N 1
ATOM 690 C CA . ALA A 1 88 ? -6.037 3.206 -2.515 1.00 85.25 88 ALA A CA 1
ATOM 691 C C . ALA A 1 88 ? -5.439 2.847 -1.139 1.00 85.25 88 ALA A C 1
ATOM 693 O O . ALA A 1 88 ? -6.168 2.834 -0.150 1.00 85.25 88 ALA A O 1
ATOM 694 N N . ILE A 1 89 ? -4.118 2.640 -1.047 1.00 89.56 89 ILE A N 1
ATOM 695 C CA . ILE A 1 89 ? -3.391 2.506 0.226 1.00 89.56 89 ILE A CA 1
ATOM 696 C C . ILE A 1 89 ? -3.489 3.805 1.028 1.00 89.56 89 ILE A C 1
ATOM 698 O O . ILE A 1 89 ? -3.888 3.757 2.185 1.00 89.56 89 ILE A O 1
ATOM 702 N N . ALA A 1 90 ? -3.159 4.959 0.437 1.00 89.25 90 ALA A N 1
ATOM 703 C CA . ALA A 1 90 ? -3.171 6.237 1.156 1.00 89.25 90 ALA A CA 1
ATOM 704 C C . ALA A 1 90 ? -4.569 6.589 1.706 1.00 89.25 90 ALA A C 1
ATOM 706 O O . ALA A 1 90 ? -4.701 6.940 2.879 1.00 89.25 90 ALA A O 1
ATOM 707 N N . ILE A 1 91 ? -5.618 6.414 0.893 1.00 89.94 91 ILE A N 1
ATOM 708 C CA . ILE A 1 91 ? -7.017 6.596 1.316 1.00 89.94 91 ILE A CA 1
ATOM 709 C C . ILE A 1 91 ? -7.401 5.551 2.376 1.00 89.94 91 ILE A C 1
ATOM 711 O O . ILE A 1 91 ? -8.011 5.898 3.384 1.00 89.94 91 ILE A O 1
ATOM 715 N N . GLY A 1 92 ? -7.012 4.285 2.189 1.00 91.88 92 GLY A N 1
ATOM 716 C CA . GLY A 1 92 ? -7.274 3.203 3.140 1.00 91.88 92 GLY A CA 1
ATOM 717 C C . GLY A 1 92 ? -6.647 3.447 4.514 1.00 91.88 92 GLY A C 1
ATOM 718 O O . GLY A 1 92 ? -7.321 3.258 5.522 1.00 91.88 92 GLY A O 1
ATOM 719 N N . VAL A 1 93 ? -5.400 3.931 4.568 1.00 93.88 93 VAL A N 1
ATOM 720 C CA . VAL A 1 93 ? -4.729 4.340 5.815 1.00 93.88 93 VAL A CA 1
ATOM 721 C C . VAL A 1 93 ? -5.460 5.515 6.461 1.00 93.88 93 VAL A C 1
ATOM 723 O O . VAL A 1 93 ? -5.744 5.447 7.655 1.00 93.88 93 VAL A O 1
ATOM 726 N N . LEU A 1 94 ? -5.800 6.560 5.695 1.00 93.38 94 LEU A N 1
ATOM 727 C CA . LEU A 1 94 ? -6.479 7.747 6.225 1.00 93.38 94 LEU A CA 1
ATOM 728 C C . LEU A 1 94 ? -7.848 7.406 6.831 1.00 93.38 94 LEU A C 1
ATOM 730 O O . LEU A 1 94 ? -8.130 7.818 7.951 1.00 93.38 94 LEU A O 1
ATOM 734 N N . VAL A 1 95 ? -8.671 6.617 6.135 1.00 95.06 95 VAL A N 1
ATOM 735 C CA . VAL A 1 95 ? -9.995 6.200 6.632 1.00 95.06 95 VAL A CA 1
ATOM 736 C C . VAL A 1 95 ? -9.871 5.225 7.808 1.00 95.06 95 VAL A C 1
ATOM 738 O O . VAL A 1 95 ? -10.623 5.329 8.772 1.00 95.06 95 VAL A O 1
ATOM 741 N N . HIS A 1 96 ? -8.915 4.292 7.773 1.00 95.56 96 HIS A N 1
ATOM 742 C CA .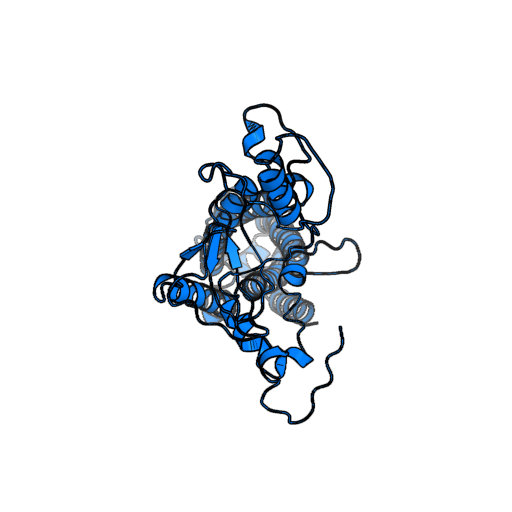 HIS A 1 96 ? -8.719 3.320 8.850 1.00 95.56 96 HIS A CA 1
ATOM 743 C C . HIS A 1 96 ? -8.207 3.970 10.146 1.00 95.56 96 HIS A C 1
ATOM 745 O O . HIS A 1 96 ? -8.831 3.830 11.198 1.00 95.56 96 HIS A O 1
ATOM 751 N N . ALA A 1 97 ? -7.086 4.694 10.071 1.00 94.81 97 ALA A N 1
ATOM 752 C CA . ALA A 1 97 ? -6.470 5.335 11.230 1.00 94.81 97 ALA A CA 1
ATOM 753 C C . ALA A 1 97 ? -7.270 6.560 11.696 1.00 94.81 97 ALA A C 1
ATOM 755 O O . ALA A 1 97 ? -7.420 6.763 12.899 1.00 94.81 97 ALA A O 1
ATOM 756 N N . GLY A 1 98 ? -7.830 7.335 10.760 1.00 94.69 98 GLY A N 1
ATOM 757 C CA . GLY A 1 98 ? -8.685 8.483 11.059 1.00 94.69 98 GLY A CA 1
ATOM 758 C C . GLY A 1 98 ? -9.923 8.081 11.853 1.00 94.69 98 GLY A C 1
ATOM 759 O O . GLY A 1 98 ? -10.155 8.641 12.919 1.00 94.69 98 GLY A O 1
ATOM 760 N N . ASN A 1 99 ? -10.664 7.057 11.414 1.00 95.81 99 ASN A N 1
ATOM 761 C CA . ASN A 1 99 ? -11.819 6.577 12.174 1.00 95.81 99 ASN A CA 1
ATOM 762 C C . ASN A 1 99 ? -11.427 5.983 13.531 1.00 95.81 99 ASN A C 1
ATOM 764 O O . ASN A 1 99 ? -12.135 6.225 14.506 1.00 95.81 99 ASN A O 1
ATOM 768 N N . HIS A 1 100 ? -10.319 5.236 13.619 1.00 93.88 100 HIS A N 1
ATOM 769 C CA . HIS A 1 100 ? -9.880 4.685 14.903 1.00 93.88 100 HIS A CA 1
ATOM 770 C C . HIS A 1 100 ? -9.534 5.789 15.917 1.00 93.88 100 HIS A C 1
ATOM 772 O O . HIS A 1 100 ? -10.041 5.749 17.036 1.00 93.88 100 HIS A O 1
ATOM 778 N N . LEU A 1 101 ? -8.766 6.807 15.518 1.00 93.81 101 LEU A N 1
ATOM 779 C CA . LEU A 1 101 ? -8.352 7.904 16.402 1.00 93.81 101 LEU A CA 1
ATOM 780 C C . LEU A 1 101 ? -9.483 8.907 16.694 1.00 93.81 101 LEU A C 1
ATOM 782 O O . LEU A 1 101 ? -9.707 9.256 17.847 1.00 93.81 101 LEU A O 1
ATOM 786 N N . ALA A 1 102 ? -10.198 9.369 15.665 1.00 93.88 102 ALA A N 1
ATOM 787 C CA . ALA A 1 102 ? -11.137 10.490 15.768 1.00 93.88 102 ALA A CA 1
ATOM 788 C C . ALA A 1 102 ? -12.599 10.083 16.028 1.00 93.88 102 ALA A C 1
ATOM 790 O O . ALA A 1 102 ? -13.451 10.961 16.140 1.00 93.88 102 ALA A O 1
ATOM 791 N N . CYS A 1 103 ? -12.916 8.784 16.094 1.00 93.81 103 CYS A N 1
ATOM 792 C CA . CYS A 1 103 ? -14.279 8.329 16.374 1.00 93.81 103 CYS A CA 1
ATOM 793 C C . CYS A 1 103 ? -14.347 7.061 17.235 1.00 93.81 103 CYS A C 1
ATOM 795 O O . CYS A 1 103 ? -14.996 7.096 18.277 1.00 93.81 103 CYS A O 1
ATOM 797 N N . ASP A 1 104 ? -13.692 5.955 16.862 1.00 92.31 104 ASP A N 1
ATOM 798 C CA . ASP A 1 104 ? -13.857 4.681 17.586 1.00 92.31 104 ASP A CA 1
ATOM 799 C C . ASP A 1 104 ? -13.285 4.754 19.004 1.00 92.31 104 ASP A C 1
ATOM 801 O O . ASP A 1 104 ? -13.951 4.327 19.944 1.00 92.31 104 ASP A O 1
ATOM 805 N N . PHE A 1 105 ? -12.080 5.310 19.180 1.00 92.88 105 PHE A N 1
ATOM 806 C CA . PHE A 1 105 ? -11.470 5.441 20.506 1.00 92.88 105 PHE A CA 1
ATOM 807 C C . PHE A 1 105 ? -12.294 6.359 21.418 1.00 92.88 105 PHE A C 1
ATOM 809 O O . PHE A 1 105 ? -12.523 5.993 22.563 1.00 92.88 105 PHE A O 1
ATOM 816 N N . ILE A 1 106 ? -12.801 7.484 20.902 1.00 93.38 106 ILE A N 1
ATOM 817 C CA . ILE A 1 106 ? -13.661 8.418 21.653 1.00 93.38 106 ILE A CA 1
ATOM 818 C C . ILE A 1 106 ? -15.009 7.757 21.998 1.00 93.38 106 ILE A C 1
ATOM 820 O O . ILE A 1 106 ? -15.427 7.735 23.150 1.00 93.38 106 ILE A O 1
ATOM 824 N N . SER A 1 107 ? -15.662 7.115 21.024 1.00 91.81 107 SER A N 1
ATOM 825 C CA . SER A 1 107 ? -16.927 6.393 21.250 1.00 91.81 107 SER A CA 1
ATOM 826 C C . SER A 1 107 ? -16.768 5.272 22.280 1.00 91.81 107 SER A C 1
ATOM 828 O O . SER A 1 107 ? -17.680 5.010 23.059 1.00 91.81 107 SER A O 1
ATOM 830 N N . LEU A 1 108 ? -15.605 4.612 22.306 1.00 90.94 108 LEU A N 1
ATOM 831 C CA . LEU A 1 108 ? -15.271 3.586 23.288 1.00 90.94 108 LEU A CA 1
ATOM 832 C C . LEU A 1 108 ? -15.036 4.186 24.685 1.00 90.94 108 LEU A C 1
ATOM 834 O O . LEU A 1 108 ? -15.604 3.672 25.652 1.00 90.94 108 LEU A O 1
ATOM 838 N N . THR A 1 109 ? -14.261 5.271 24.801 1.00 91.50 109 THR A N 1
ATOM 839 C CA . THR A 1 109 ? -13.955 5.924 26.090 1.00 91.50 109 THR A CA 1
ATOM 840 C C . THR A 1 109 ? -15.154 6.608 26.718 1.00 91.50 109 THR A C 1
ATOM 842 O O . THR A 1 109 ? -15.198 6.720 27.940 1.00 91.50 109 THR A O 1
ATOM 845 N N . ASP A 1 110 ? -16.127 7.022 25.912 1.00 91.19 110 ASP A N 1
ATOM 846 C CA . ASP A 1 110 ? -17.268 7.817 26.369 1.00 91.19 110 ASP A CA 1
ATOM 847 C C . ASP A 1 110 ? -18.538 6.952 26.509 1.00 91.19 110 ASP A C 1
ATOM 849 O O . ASP A 1 110 ? -19.558 7.397 27.035 1.00 91.19 110 ASP A O 1
ATOM 853 N N . SER A 1 111 ? -18.473 5.680 26.091 1.00 89.50 111 SER A N 1
ATOM 854 C CA . SER A 1 111 ? -19.609 4.751 26.098 1.00 89.50 111 SER A CA 1
ATOM 855 C C . SER A 1 111 ? -20.198 4.484 27.498 1.00 89.50 111 SER A C 1
ATOM 857 O O . SER A 1 111 ? -19.443 4.285 28.457 1.00 89.50 111 SER A O 1
ATOM 859 N N . PRO A 1 112 ? -21.541 4.408 27.634 1.00 88.75 112 PRO A N 1
ATOM 860 C CA . PRO A 1 112 ? -22.199 3.959 28.861 1.00 88.75 112 PRO A CA 1
ATOM 861 C C . PRO A 1 112 ? -21.789 2.536 29.256 1.00 88.75 112 PRO A C 1
ATOM 863 O O . PRO A 1 112 ? -21.644 1.668 28.392 1.00 88.75 112 PRO A O 1
ATOM 866 N N . THR A 1 113 ? -21.680 2.276 30.561 1.00 86.88 113 THR A N 1
ATOM 867 C CA . THR A 1 113 ? -21.208 0.995 31.119 1.00 86.88 113 THR A CA 1
ATOM 868 C C . THR A 1 113 ? -21.989 -0.213 30.598 1.00 86.88 113 THR A C 1
ATOM 870 O O . THR A 1 113 ? -21.383 -1.217 30.245 1.00 86.88 113 THR A O 1
ATOM 873 N N . GLU A 1 114 ? -23.314 -0.100 30.458 1.00 86.38 114 GLU A N 1
ATOM 874 C CA . GLU A 1 114 ? -24.186 -1.146 29.895 1.00 86.38 114 GLU A CA 1
ATOM 875 C C . GLU A 1 114 ? -23.795 -1.538 28.463 1.00 86.38 114 GLU A C 1
ATOM 877 O O . GLU A 1 114 ? -23.777 -2.715 28.110 1.00 86.38 114 GLU A O 1
ATOM 882 N N . LYS A 1 115 ? -23.445 -0.548 27.631 1.00 86.44 115 LYS A N 1
ATOM 883 C CA . LYS A 1 115 ? -23.004 -0.776 26.251 1.00 86.44 115 LYS A CA 1
ATOM 884 C C . LYS A 1 115 ? -21.580 -1.316 26.204 1.00 86.44 115 LYS A C 1
ATOM 886 O O . LYS A 1 115 ? -21.296 -2.184 25.382 1.00 86.44 115 LYS A O 1
ATOM 891 N N . PHE A 1 116 ? -20.699 -0.828 27.079 1.00 87.56 116 PHE A N 1
ATOM 892 C CA . PHE A 1 116 ? -19.334 -1.339 27.190 1.00 87.56 116 PHE A CA 1
ATOM 893 C C . PHE A 1 116 ? -19.305 -2.804 27.658 1.00 87.56 116 PHE A C 1
ATOM 895 O O . PHE A 1 116 ? -18.528 -3.590 27.122 1.00 87.56 116 PHE A O 1
ATOM 902 N N . ALA A 1 117 ? -20.197 -3.207 28.571 1.00 85.94 117 ALA A N 1
ATOM 903 C CA . ALA A 1 117 ? -20.309 -4.585 29.057 1.00 85.94 117 ALA A CA 1
ATOM 904 C C . ALA A 1 117 ? -20.507 -5.617 27.926 1.00 85.94 117 ALA A C 1
ATOM 906 O O . ALA A 1 117 ? -20.007 -6.734 28.022 1.00 85.94 117 ALA A O 1
ATOM 907 N N . LEU A 1 118 ? -21.141 -5.226 26.811 1.00 85.81 118 LEU A N 1
ATOM 908 C CA . LEU A 1 118 ? -21.319 -6.068 25.618 1.00 85.81 118 LEU A CA 1
ATOM 909 C C . LEU A 1 118 ? -20.004 -6.428 24.894 1.00 85.81 118 LEU A C 1
ATOM 911 O O . LEU A 1 118 ? -20.020 -7.268 23.992 1.00 85.81 118 LEU A O 1
ATOM 915 N N . ILE A 1 119 ? -18.896 -5.759 25.230 1.00 87.25 119 ILE A N 1
ATOM 916 C CA . ILE A 1 119 ? -17.552 -5.983 24.675 1.00 87.25 119 ILE A CA 1
ATOM 917 C C . ILE A 1 119 ? -16.452 -6.004 25.748 1.00 87.25 119 ILE A C 1
ATOM 919 O O . ILE A 1 119 ? -15.277 -6.026 25.392 1.00 87.25 119 ILE A O 1
ATOM 923 N N . ALA A 1 120 ? -16.793 -5.995 27.042 1.00 84.44 120 ALA A N 1
ATOM 924 C CA . ALA A 1 120 ? -15.814 -5.932 28.132 1.00 84.44 120 ALA A CA 1
ATOM 925 C C . ALA A 1 120 ? -14.814 -7.101 28.073 1.00 84.44 120 ALA A C 1
ATOM 927 O O . ALA A 1 120 ? -13.609 -6.874 28.171 1.00 84.44 120 ALA A O 1
ATOM 928 N N . SER A 1 121 ? -15.305 -8.297 27.729 1.00 83.38 121 SER A N 1
ATOM 929 C CA . SER A 1 121 ? -14.514 -9.517 27.533 1.00 83.38 121 SER A CA 1
ATOM 930 C C . SER A 1 121 ? -13.479 -9.446 26.402 1.00 83.38 121 SER A C 1
ATOM 932 O O . SER A 1 121 ? -12.599 -10.302 26.333 1.00 83.38 121 SER A O 1
ATOM 934 N N . ASP A 1 122 ? -13.576 -8.463 25.495 1.00 83.69 122 ASP A N 1
ATOM 935 C CA . ASP A 1 122 ? -12.563 -8.218 24.460 1.00 83.69 122 ASP A CA 1
ATOM 936 C C . ASP A 1 122 ? -11.378 -7.366 24.983 1.00 83.69 122 ASP A C 1
ATOM 938 O O . ASP A 1 122 ? -10.431 -7.099 24.236 1.00 83.69 122 ASP A O 1
ATOM 942 N N . PHE A 1 123 ? -11.397 -6.958 26.262 1.00 82.06 123 PHE A N 1
ATOM 943 C CA . PHE A 1 123 ? -10.355 -6.174 26.933 1.00 82.06 123 PHE A CA 1
ATOM 944 C C . PHE A 1 123 ? -9.879 -6.855 28.227 1.00 82.06 123 PHE A C 1
ATOM 946 O O . PHE A 1 123 ? -10.668 -7.283 29.060 1.00 82.06 123 PHE A O 1
ATOM 953 N N . SER A 1 124 ? -8.561 -6.900 28.438 1.00 65.19 124 SER A N 1
ATOM 954 C CA . SER A 1 124 ? -7.875 -7.779 29.407 1.00 65.19 124 SER A CA 1
ATOM 955 C C . SER A 1 124 ? -8.132 -7.545 30.911 1.00 65.19 124 SER A C 1
ATOM 957 O O . SER A 1 124 ? -7.372 -8.065 31.726 1.00 65.19 124 SER A O 1
ATOM 959 N N . GLN A 1 125 ? -9.119 -6.729 31.291 1.00 65.94 125 GLN A N 1
ATOM 960 C CA . GLN A 1 125 ? -9.477 -6.408 32.683 1.00 65.94 125 GLN A CA 1
ATOM 961 C C . GLN A 1 125 ? -10.990 -6.156 32.882 1.00 65.94 125 GLN A C 1
ATOM 963 O O . GLN A 1 125 ? -11.364 -5.636 33.931 1.00 65.94 125 GLN A O 1
ATOM 968 N N . ASP A 1 126 ? -11.840 -6.378 31.865 1.00 69.44 126 ASP A N 1
ATOM 969 C CA . ASP A 1 126 ? -13.265 -5.963 31.819 1.00 69.44 126 ASP A CA 1
ATOM 970 C C . ASP A 1 126 ? -13.530 -4.460 32.108 1.00 69.44 126 ASP A C 1
ATOM 972 O O . ASP A 1 126 ? -14.667 -3.998 32.211 1.00 69.44 126 ASP A O 1
ATOM 976 N N . LYS A 1 127 ? -12.463 -3.660 32.198 1.00 80.75 127 LYS A N 1
ATOM 977 C CA . LYS A 1 127 ? -12.452 -2.230 32.512 1.00 80.75 127 LYS A CA 1
ATOM 978 C C . LYS A 1 127 ? -12.440 -1.411 31.222 1.00 80.75 127 LYS A C 1
ATOM 980 O O . LYS A 1 127 ? -11.612 -1.650 30.342 1.00 80.75 127 LYS A O 1
ATOM 985 N N . ARG A 1 128 ? -13.293 -0.382 31.144 1.00 84.94 128 ARG A N 1
ATOM 986 C CA . ARG A 1 128 ? -13.295 0.592 30.039 1.00 84.94 128 ARG A CA 1
ATOM 987 C C . ARG A 1 128 ? -11.935 1.311 29.964 1.00 84.94 128 ARG A C 1
ATOM 989 O O . ARG A 1 128 ? -11.585 1.995 30.930 1.00 84.94 128 ARG A O 1
ATOM 996 N N . PRO A 1 129 ? -11.168 1.175 28.866 1.00 88.19 129 PRO A N 1
ATOM 997 C CA . PRO A 1 129 ? -9.874 1.834 28.732 1.00 88.19 129 PRO A CA 1
ATOM 998 C C . PRO A 1 129 ? -10.047 3.337 28.491 1.00 88.19 129 PRO A C 1
ATOM 1000 O O . PRO A 1 129 ? -11.036 3.783 27.908 1.00 88.19 129 PRO A O 1
ATOM 1003 N N . THR A 1 130 ? -9.059 4.119 28.911 1.00 91.75 130 THR A N 1
ATOM 1004 C CA . THR A 1 130 ? -8.922 5.543 28.586 1.00 91.75 130 THR A CA 1
ATOM 1005 C C . THR A 1 130 ? -8.306 5.746 27.199 1.00 91.75 130 THR A C 1
ATOM 1007 O O . THR A 1 130 ? -7.636 4.867 26.653 1.00 91.75 130 THR A O 1
ATOM 1010 N N . TYR A 1 131 ? -8.471 6.946 26.635 1.00 91.56 131 TYR A N 1
ATOM 1011 C CA . TYR A 1 131 ? -7.918 7.296 25.321 1.00 91.56 131 TYR A CA 1
ATOM 1012 C C . TYR A 1 131 ? -6.388 7.123 25.265 1.00 91.56 131 TYR A C 1
ATOM 1014 O O . TYR A 1 131 ? -5.847 6.629 24.278 1.00 91.56 131 TYR A O 1
ATOM 1022 N N . MET A 1 132 ? -5.684 7.450 26.355 1.00 92.12 132 MET A N 1
ATOM 1023 C CA . MET A 1 132 ? -4.229 7.280 26.447 1.00 92.12 132 MET A CA 1
ATOM 1024 C C . MET A 1 132 ? -3.813 5.808 26.575 1.00 92.12 132 MET A C 1
ATOM 1026 O O . MET A 1 132 ? -2.849 5.405 25.927 1.00 92.12 132 MET A O 1
ATOM 1030 N N . GLU A 1 133 ? -4.552 4.980 27.325 1.00 91.12 133 GLU A N 1
ATOM 1031 C CA . GLU A 1 133 ? -4.323 3.523 27.362 1.00 91.12 133 GLU A CA 1
ATOM 1032 C C . GLU A 1 133 ? -4.524 2.895 25.966 1.00 91.12 133 GLU A C 1
ATOM 1034 O O . GLU A 1 133 ? -3.739 2.034 25.566 1.00 91.12 133 GLU A O 1
ATOM 1039 N N . LEU A 1 134 ? -5.497 3.369 25.174 1.00 91.44 134 LEU A N 1
ATOM 1040 C CA . LEU A 1 134 ? -5.698 2.931 23.782 1.00 91.44 134 LEU A CA 1
ATOM 1041 C C . LEU A 1 134 ? -4.542 3.344 22.854 1.00 91.44 134 LEU A C 1
ATOM 1043 O O . LEU A 1 134 ? -4.085 2.520 22.059 1.00 91.44 134 LEU A O 1
ATOM 1047 N N . LEU A 1 135 ? -4.033 4.577 22.964 1.00 92.88 135 LEU A N 1
ATOM 1048 C CA . LEU A 1 135 ? -2.882 5.048 22.176 1.00 92.88 135 LEU A CA 1
ATOM 1049 C C . LEU A 1 135 ? -1.579 4.311 22.524 1.00 92.88 135 LEU A C 1
ATOM 1051 O O . LEU A 1 135 ? -0.815 3.970 21.621 1.00 92.88 135 LEU A O 1
ATOM 1055 N N . ILE A 1 136 ? -1.334 4.064 23.815 1.00 93.00 136 ILE A N 1
ATOM 1056 C CA . ILE A 1 136 ? -0.118 3.408 24.332 1.00 93.00 136 ILE A CA 1
ATOM 1057 C C . ILE A 1 136 ? -0.205 1.872 24.204 1.00 93.00 136 ILE A C 1
ATOM 1059 O O . ILE A 1 136 ? 0.815 1.184 24.259 1.00 93.00 136 ILE A O 1
ATOM 1063 N N . SER A 1 137 ? -1.400 1.318 23.959 1.00 91.06 137 SER A N 1
ATOM 1064 C CA . SER A 1 137 ? -1.588 -0.106 23.661 1.00 91.06 137 SER A CA 1
ATOM 1065 C C . SER A 1 137 ? -0.734 -0.588 22.482 1.00 91.06 137 SER A C 1
ATOM 1067 O O . SER A 1 137 ? -0.384 0.173 21.577 1.00 91.06 137 SER A O 1
ATOM 1069 N N . ILE A 1 138 ? -0.478 -1.901 22.429 1.00 90.50 138 ILE A N 1
ATOM 1070 C CA . ILE A 1 138 ? 0.252 -2.541 21.322 1.00 90.50 138 ILE A CA 1
ATOM 1071 C C . ILE A 1 138 ? -0.391 -2.200 19.965 1.00 90.50 138 ILE A C 1
ATOM 1073 O O . ILE A 1 138 ? 0.321 -1.935 19.000 1.00 90.50 138 ILE A O 1
ATOM 1077 N N . LEU A 1 139 ? -1.725 -2.148 19.872 1.00 91.12 139 LEU A N 1
ATOM 1078 C CA . LEU A 1 139 ? -2.406 -1.806 18.620 1.00 91.12 139 LEU A CA 1
ATOM 1079 C C . LEU A 1 139 ? -2.193 -0.332 18.255 1.00 91.12 139 LEU A C 1
ATOM 1081 O O . LEU A 1 139 ? -1.914 -0.042 17.090 1.00 91.12 139 LEU A O 1
ATOM 1085 N N . GLY A 1 140 ? -2.308 0.567 19.238 1.00 91.81 140 GLY A N 1
ATOM 1086 C CA . GLY A 1 140 ? -2.122 2.010 19.080 1.00 91.81 140 GLY A CA 1
ATOM 1087 C C . GLY A 1 140 ? -0.705 2.352 18.630 1.00 91.81 140 GLY A C 1
ATOM 1088 O O . GLY A 1 140 ? -0.526 2.906 17.545 1.00 91.81 140 GLY A O 1
ATOM 1089 N N . VAL A 1 141 ? 0.307 1.924 19.388 1.00 94.44 141 VAL A N 1
ATOM 1090 C CA . VAL A 1 141 ? 1.726 2.179 19.087 1.00 94.44 141 VAL A CA 1
ATOM 1091 C C . VAL A 1 141 ? 2.127 1.595 17.730 1.00 94.44 141 VAL A C 1
ATOM 1093 O O . VAL A 1 141 ? 2.717 2.306 16.915 1.00 94.44 141 VAL A O 1
ATOM 1096 N N . MET A 1 142 ? 1.765 0.340 17.431 1.00 94.25 142 MET A N 1
ATOM 1097 C CA . MET A 1 142 ? 2.082 -0.277 16.131 1.00 94.25 142 MET A CA 1
ATOM 1098 C C . MET A 1 142 ? 1.338 0.416 14.977 1.00 94.25 142 MET A C 1
ATOM 1100 O O . MET A 1 142 ? 1.901 0.588 13.895 1.00 94.25 142 MET A O 1
ATOM 1104 N N . GLY A 1 143 ? 0.094 0.856 15.203 1.00 93.44 143 GLY A N 1
ATOM 1105 C CA . GLY A 1 143 ? -0.704 1.609 14.232 1.00 93.44 143 GLY A CA 1
ATOM 1106 C C . GLY A 1 143 ? -0.102 2.977 13.908 1.00 93.44 143 GLY A C 1
ATOM 1107 O O . GLY A 1 143 ? 0.147 3.286 12.742 1.00 93.44 143 GLY A O 1
ATOM 1108 N N . ILE A 1 144 ? 0.206 3.770 14.936 1.00 95.00 144 ILE A N 1
ATOM 1109 C CA . ILE A 1 144 ? 0.833 5.095 14.808 1.00 95.00 144 ILE A CA 1
ATOM 1110 C C . ILE A 1 144 ? 2.214 4.968 14.152 1.00 95.00 144 ILE A C 1
ATOM 1112 O O . ILE A 1 144 ? 2.522 5.712 13.218 1.00 95.00 144 ILE A O 1
ATOM 1116 N N . ALA A 1 145 ? 3.015 3.974 14.555 1.00 96.00 145 ALA A N 1
ATOM 1117 C CA . ALA A 1 145 ? 4.294 3.681 13.916 1.00 96.00 145 ALA A CA 1
ATOM 1118 C C . ALA A 1 145 ? 4.128 3.389 12.415 1.00 96.00 145 ALA A C 1
ATOM 1120 O O . ALA A 1 145 ? 4.854 3.973 11.607 1.00 96.00 145 ALA A O 1
ATOM 1121 N N . MET A 1 146 ? 3.155 2.561 12.010 1.00 94.69 146 MET A N 1
ATOM 1122 C CA . MET A 1 146 ? 2.865 2.336 10.587 1.00 94.69 146 MET A CA 1
ATOM 1123 C C . MET A 1 146 ? 2.482 3.629 9.859 1.00 94.69 146 MET A C 1
ATOM 1125 O O . MET A 1 146 ? 3.019 3.880 8.781 1.00 94.69 146 MET A O 1
ATOM 1129 N N . VAL A 1 147 ? 1.611 4.469 10.430 1.00 95.25 147 VAL A N 1
ATOM 1130 C CA . VAL A 1 147 ? 1.192 5.740 9.804 1.00 95.25 147 VAL A CA 1
ATOM 1131 C C . VAL A 1 147 ? 2.386 6.679 9.595 1.00 95.25 147 VAL A C 1
ATOM 1133 O O . VAL A 1 147 ? 2.527 7.241 8.507 1.00 95.25 147 VAL A O 1
ATOM 1136 N N . ILE A 1 148 ? 3.291 6.797 10.572 1.00 94.69 148 ILE A N 1
ATOM 1137 C CA . ILE A 1 148 ? 4.508 7.624 10.464 1.00 94.69 148 ILE A CA 1
ATOM 1138 C C . ILE A 1 148 ? 5.417 7.110 9.337 1.00 94.69 148 ILE A C 1
ATOM 1140 O O . ILE A 1 148 ? 5.787 7.871 8.439 1.00 94.69 148 ILE A O 1
ATOM 1144 N N . HIS A 1 149 ? 5.731 5.811 9.327 1.00 93.56 149 HIS A N 1
ATOM 1145 C CA . HIS A 1 149 ? 6.605 5.219 8.308 1.00 93.56 149 HIS A CA 1
ATOM 1146 C C . HIS A 1 149 ? 5.986 5.294 6.901 1.00 93.56 149 HIS A C 1
ATOM 1148 O O . HIS A 1 149 ? 6.687 5.599 5.936 1.00 93.56 149 HIS A O 1
ATOM 1154 N N . MET A 1 150 ? 4.670 5.090 6.778 1.00 90.75 150 MET A N 1
ATOM 1155 C CA . MET A 1 150 ? 3.933 5.238 5.516 1.00 90.75 150 MET A CA 1
ATOM 1156 C C . MET A 1 150 ? 3.895 6.690 5.029 1.00 90.75 150 MET A C 1
ATOM 1158 O O . MET A 1 150 ? 4.051 6.934 3.834 1.00 90.75 150 MET A O 1
ATOM 1162 N N . SER A 1 151 ? 3.770 7.662 5.933 1.00 90.56 151 SER A N 1
ATOM 1163 C CA . SER A 1 151 ? 3.830 9.089 5.585 1.00 90.56 151 SER A CA 1
ATOM 1164 C C . SER A 1 151 ? 5.193 9.457 4.993 1.00 90.56 151 SER A C 1
ATOM 1166 O O . SER A 1 151 ? 5.259 10.053 3.917 1.00 90.56 151 SER A O 1
ATOM 1168 N N . ILE A 1 152 ? 6.286 9.014 5.628 1.00 90.00 152 ILE A N 1
ATOM 1169 C CA . ILE A 1 152 ? 7.658 9.195 5.122 1.00 90.00 152 ILE A CA 1
ATOM 1170 C C . ILE A 1 152 ? 7.825 8.540 3.738 1.00 90.00 152 ILE A C 1
ATOM 1172 O O . ILE A 1 152 ? 8.348 9.171 2.816 1.00 90.00 152 ILE A O 1
ATOM 1176 N N . LEU A 1 153 ? 7.337 7.303 3.572 1.00 88.50 153 LEU A N 1
ATOM 1177 C CA . LEU A 1 153 ? 7.353 6.572 2.299 1.00 88.50 153 LEU A CA 1
ATOM 1178 C C . LEU A 1 153 ? 6.651 7.350 1.172 1.00 88.50 153 LEU A C 1
ATOM 1180 O O . LEU A 1 153 ? 7.251 7.559 0.117 1.00 88.50 153 LEU A O 1
ATOM 1184 N N . PHE A 1 154 ? 5.412 7.809 1.381 1.00 86.56 154 PHE A N 1
ATOM 1185 C CA . PHE A 1 154 ? 4.637 8.515 0.350 1.00 86.56 154 PHE A CA 1
ATOM 1186 C C . PHE A 1 154 ? 5.198 9.906 0.014 1.00 86.56 154 PHE A C 1
ATOM 1188 O O . PHE A 1 154 ? 5.254 10.280 -1.164 1.00 86.56 154 PHE A O 1
ATOM 1195 N N . ILE A 1 155 ? 5.674 10.656 1.012 1.00 85.44 155 ILE A N 1
ATOM 1196 C CA . ILE A 1 155 ? 6.304 11.967 0.792 1.00 85.44 155 ILE A CA 1
ATOM 1197 C C . ILE A 1 155 ? 7.564 11.804 -0.073 1.00 85.44 155 ILE A C 1
ATOM 1199 O O . ILE A 1 155 ? 7.698 12.470 -1.100 1.00 85.44 155 ILE A O 1
ATOM 1203 N N . LEU A 1 156 ? 8.445 10.854 0.256 1.00 80.94 156 LEU A N 1
ATOM 1204 C CA . LEU A 1 156 ? 9.689 10.628 -0.494 1.00 80.94 156 LEU A CA 1
ATOM 1205 C C . LEU A 1 156 ? 9.482 9.865 -1.821 1.00 80.94 156 LEU A C 1
ATOM 1207 O O . LEU A 1 156 ? 10.307 9.980 -2.732 1.00 80.94 156 LEU A O 1
ATOM 1211 N N . ALA A 1 157 ? 8.359 9.157 -1.995 1.00 78.00 157 ALA A N 1
ATOM 1212 C CA . ALA A 1 157 ? 7.907 8.625 -3.288 1.00 78.00 157 ALA A CA 1
ATOM 1213 C C . ALA A 1 157 ? 7.445 9.719 -4.270 1.00 78.00 157 ALA A C 1
ATOM 1215 O O . ALA A 1 157 ? 7.467 9.515 -5.494 1.00 78.00 157 ALA A O 1
ATOM 1216 N N . THR A 1 158 ? 7.026 10.880 -3.761 1.00 77.62 158 THR A N 1
ATOM 1217 C CA . THR A 1 158 ? 6.465 11.965 -4.572 1.00 77.62 158 THR A CA 1
ATOM 1218 C C . THR A 1 158 ? 7.517 12.561 -5.514 1.00 77.62 158 THR A C 1
ATOM 1220 O O . THR A 1 158 ? 8.698 12.695 -5.186 1.00 77.62 158 THR A O 1
ATOM 1223 N N . SER A 1 159 ? 7.094 12.920 -6.730 1.00 69.62 159 SER A N 1
ATOM 1224 C CA . SER A 1 159 ? 7.965 13.431 -7.802 1.00 69.62 159 SER A CA 1
ATOM 1225 C C . SER A 1 159 ? 8.831 14.618 -7.375 1.00 69.62 159 SER A C 1
ATOM 1227 O O . SER A 1 159 ? 10.004 14.648 -7.731 1.00 69.62 159 SER A O 1
ATOM 1229 N N . HIS A 1 160 ? 8.290 15.560 -6.602 1.00 67.94 160 HIS A N 1
ATOM 1230 C CA . HIS A 1 160 ? 8.997 16.769 -6.162 1.00 67.94 160 HIS A CA 1
ATOM 1231 C C . HIS A 1 160 ? 10.201 16.451 -5.257 1.00 67.94 160 HIS A C 1
ATOM 1233 O O . HIS A 1 160 ? 11.286 16.999 -5.468 1.00 67.94 160 HIS A O 1
ATOM 1239 N N . PHE A 1 161 ? 10.041 15.508 -4.320 1.00 66.56 161 PHE A N 1
ATOM 1240 C CA . PHE A 1 161 ? 11.106 15.055 -3.418 1.00 66.56 161 PHE A CA 1
ATOM 1241 C C . PHE A 1 161 ? 12.110 14.137 -4.130 1.00 66.56 161 PHE A C 1
ATOM 1243 O O . PHE A 1 161 ? 13.316 14.366 -4.030 1.00 66.56 161 PHE A O 1
ATOM 1250 N N . ARG A 1 162 ? 11.654 13.156 -4.928 1.00 67.00 162 ARG A N 1
ATOM 1251 C CA . ARG A 1 162 ? 12.561 12.253 -5.673 1.00 67.00 162 ARG A CA 1
ATOM 1252 C C . ARG A 1 162 ? 13.409 12.982 -6.729 1.00 67.00 162 ARG A C 1
ATOM 1254 O O . ARG A 1 162 ? 14.519 12.538 -7.011 1.00 67.00 162 ARG A O 1
ATOM 1261 N N . LYS A 1 163 ? 12.920 14.085 -7.311 1.00 61.41 163 LYS A N 1
ATOM 1262 C CA . LYS A 1 163 ? 13.618 14.854 -8.363 1.00 61.41 163 LYS A CA 1
ATOM 1263 C C . LYS A 1 163 ? 14.564 15.959 -7.858 1.00 61.41 163 LYS A C 1
ATOM 1265 O O . LYS A 1 163 ? 15.117 16.665 -8.694 1.00 61.41 163 LYS A O 1
ATOM 1270 N N . ASN A 1 164 ? 14.750 16.150 -6.545 1.00 61.06 164 ASN A N 1
ATOM 1271 C CA . ASN A 1 164 ? 15.518 17.288 -5.995 1.00 61.06 164 ASN A CA 1
ATOM 1272 C C . ASN A 1 164 ? 15.011 18.675 -6.468 1.00 61.06 164 ASN A C 1
ATOM 1274 O O . ASN A 1 164 ? 15.796 19.612 -6.614 1.00 61.06 164 ASN A O 1
ATOM 1278 N N . VAL A 1 165 ? 13.700 18.819 -6.716 1.00 58.53 165 VAL A N 1
ATOM 1279 C CA . VAL A 1 165 ? 13.104 20.115 -7.110 1.00 58.53 165 VAL A CA 1
ATOM 1280 C C . VAL A 1 165 ? 13.076 21.074 -5.917 1.00 58.53 165 VAL A C 1
ATOM 1282 O O . VAL A 1 165 ? 13.365 22.257 -6.064 1.00 58.53 165 VAL A O 1
ATOM 1285 N N . LEU A 1 166 ? 12.787 20.549 -4.724 1.00 59.75 166 LEU A N 1
ATOM 1286 C CA . LEU A 1 166 ? 12.891 21.284 -3.466 1.00 59.75 166 LEU A CA 1
ATOM 1287 C C . LEU A 1 166 ? 14.343 21.242 -2.970 1.00 59.75 166 LEU A C 1
ATOM 1289 O O . LEU A 1 166 ? 14.833 20.190 -2.563 1.00 59.75 166 LEU A O 1
ATOM 1293 N N . ARG A 1 167 ? 15.034 22.387 -3.005 1.00 58.88 167 ARG A N 1
ATOM 1294 C CA . ARG A 1 167 ? 16.373 22.549 -2.419 1.00 58.88 167 ARG A CA 1
ATOM 1295 C C . ARG A 1 167 ? 16.250 23.027 -0.975 1.00 58.88 167 ARG A C 1
ATOM 1297 O O . ARG A 1 167 ? 16.123 24.221 -0.729 1.00 58.88 167 ARG A O 1
ATOM 1304 N N . PHE A 1 168 ? 16.295 22.097 -0.028 1.00 62.34 168 PHE A N 1
ATOM 1305 C CA . PHE A 1 168 ? 16.347 22.435 1.395 1.00 62.34 168 PHE A CA 1
ATOM 1306 C C . PHE A 1 168 ? 17.750 22.920 1.814 1.00 62.34 168 PHE A C 1
ATOM 1308 O O . PHE A 1 168 ? 18.742 22.484 1.218 1.00 62.34 168 PHE A O 1
ATOM 1315 N N . PRO A 1 169 ? 17.862 23.785 2.841 1.00 62.41 169 PRO A N 1
ATOM 1316 C CA . PRO A 1 169 ? 19.148 24.152 3.430 1.00 62.41 169 PRO A CA 1
ATOM 1317 C C . PRO A 1 169 ? 19.849 22.942 4.073 1.00 62.41 169 PRO A C 1
ATOM 1319 O O . PRO A 1 169 ? 19.244 21.901 4.339 1.00 62.41 169 PRO A O 1
ATOM 1322 N N . VAL A 1 170 ? 21.150 23.078 4.335 1.00 60.22 170 VAL A N 1
ATOM 1323 C CA . VAL A 1 170 ? 21.935 22.103 5.114 1.00 60.22 170 VAL A CA 1
ATOM 1324 C C . VAL A 1 170 ? 21.357 22.030 6.541 1.00 60.22 170 VAL A C 1
ATOM 1326 O O . VAL A 1 170 ? 21.057 23.086 7.094 1.00 60.22 170 VAL A O 1
ATOM 1329 N N . PRO A 1 171 ? 21.174 20.840 7.154 1.00 60.53 171 PRO A N 1
ATOM 1330 C CA . PRO A 1 171 ? 21.583 19.498 6.707 1.00 60.53 171 PRO A CA 1
ATOM 1331 C C . PRO A 1 171 ? 20.556 18.752 5.834 1.00 60.53 171 PRO A C 1
ATOM 1333 O O . PRO A 1 171 ? 20.838 17.658 5.343 1.00 60.53 171 PRO A O 1
ATOM 1336 N N . PHE A 1 172 ? 19.363 19.311 5.631 1.00 64.12 172 PHE A N 1
ATOM 1337 C CA . PHE A 1 172 ? 18.222 18.620 5.020 1.00 64.12 172 PHE A CA 1
ATOM 1338 C C . PHE A 1 172 ? 18.354 18.370 3.508 1.00 64.12 172 PHE A C 1
ATOM 1340 O O . PHE A 1 172 ? 17.598 17.573 2.956 1.00 64.12 172 PHE A O 1
ATOM 1347 N N . ASN A 1 173 ? 19.351 18.957 2.839 1.00 63.94 173 ASN A N 1
ATOM 1348 C CA . ASN A 1 173 ? 19.659 18.697 1.425 1.00 63.94 173 ASN A CA 1
ATOM 1349 C C . ASN A 1 173 ? 19.958 17.215 1.086 1.00 63.94 173 ASN A C 1
ATOM 1351 O O . ASN A 1 173 ? 19.904 16.840 -0.084 1.00 63.94 173 ASN A O 1
ATOM 1355 N N . ARG A 1 174 ? 20.248 16.365 2.084 1.00 62.25 174 ARG A N 1
ATOM 1356 C CA . ARG A 1 174 ? 20.409 14.905 1.921 1.00 62.25 174 ARG A CA 1
ATOM 1357 C C . ARG A 1 174 ? 19.095 14.110 1.995 1.00 62.25 174 ARG A C 1
ATOM 1359 O O . ARG A 1 174 ? 19.110 12.923 1.677 1.00 62.25 174 ARG A O 1
ATOM 1366 N N . LEU A 1 175 ? 17.978 14.725 2.399 1.00 63.22 175 LEU A N 1
ATOM 1367 C CA . LEU A 1 175 ? 16.668 14.060 2.516 1.00 63.22 175 LEU A CA 1
ATOM 1368 C C . LEU A 1 175 ? 15.872 14.017 1.201 1.00 63.22 175 LEU A C 1
ATOM 1370 O O . LEU A 1 175 ? 14.790 13.436 1.159 1.00 63.22 175 LEU A O 1
ATOM 1374 N N . THR A 1 176 ? 16.386 14.604 0.122 1.00 62.59 176 THR A N 1
ATOM 1375 C CA . THR A 1 176 ? 15.757 14.585 -1.204 1.00 62.59 176 THR A CA 1
ATOM 1376 C C . THR A 1 176 ? 16.548 13.725 -2.194 1.00 62.59 176 THR A C 1
ATOM 1378 O O . THR A 1 176 ? 17.726 13.416 -1.999 1.00 62.59 176 THR A O 1
ATOM 1381 N N . GLY A 1 177 ? 15.899 13.324 -3.289 1.00 65.00 177 GLY A N 1
ATOM 1382 C CA . GLY A 1 177 ? 16.555 12.659 -4.415 1.00 65.00 177 GLY A CA 1
ATOM 1383 C C . GLY A 1 177 ? 16.402 11.139 -4.441 1.00 65.00 177 GLY A C 1
ATOM 1384 O O . GLY A 1 177 ? 15.748 10.527 -3.595 1.00 65.00 177 GLY A O 1
ATOM 1385 N N . PHE A 1 178 ? 17.027 10.508 -5.440 1.00 65.31 178 PHE A N 1
ATOM 1386 C CA . PHE A 1 178 ? 16.893 9.067 -5.683 1.00 65.31 178 PHE A CA 1
ATOM 1387 C C . PHE A 1 178 ? 17.413 8.199 -4.525 1.00 65.31 178 PHE A C 1
ATOM 1389 O O . PHE A 1 178 ? 16.805 7.178 -4.217 1.00 65.31 178 PHE A O 1
ATOM 1396 N N . ASN A 1 179 ? 18.481 8.617 -3.837 1.00 69.50 179 ASN A N 1
ATOM 1397 C CA . ASN A 1 179 ? 19.011 7.872 -2.691 1.00 69.50 179 ASN A CA 1
ATOM 1398 C C . ASN A 1 179 ? 18.055 7.936 -1.489 1.00 69.50 179 ASN A C 1
ATOM 1400 O O . ASN A 1 179 ? 17.750 6.897 -0.912 1.00 69.50 179 ASN A O 1
ATOM 1404 N N . ALA A 1 180 ? 17.522 9.116 -1.152 1.00 68.62 180 ALA A N 1
ATOM 1405 C CA . ALA A 1 180 ? 16.528 9.262 -0.086 1.00 68.62 180 ALA A CA 1
ATOM 1406 C C . ALA A 1 180 ? 15.255 8.451 -0.384 1.00 68.62 180 ALA A C 1
ATOM 1408 O O . ALA A 1 180 ? 14.758 7.730 0.481 1.00 68.62 180 ALA A O 1
ATOM 1409 N N . PHE A 1 181 ? 14.787 8.475 -1.637 1.00 78.31 181 PHE A N 1
ATOM 1410 C CA . PHE A 1 181 ? 13.739 7.584 -2.141 1.00 78.31 181 PHE A CA 1
ATOM 1411 C C . PHE A 1 181 ? 14.095 6.095 -1.939 1.00 78.31 181 PHE A C 1
ATOM 1413 O O . PHE A 1 181 ? 13.304 5.348 -1.371 1.00 78.31 181 PHE A O 1
ATOM 1420 N N . TRP A 1 182 ? 15.291 5.656 -2.339 1.00 76.56 182 TRP A N 1
ATOM 1421 C CA . TRP A 1 182 ? 15.692 4.247 -2.267 1.00 76.56 182 TRP A CA 1
ATOM 1422 C C . TRP A 1 182 ? 15.820 3.733 -0.826 1.00 76.56 182 TRP A C 1
ATOM 1424 O O . TRP A 1 182 ? 15.284 2.670 -0.508 1.00 76.56 182 TRP A O 1
ATOM 1434 N N . TYR A 1 183 ? 16.476 4.488 0.061 1.00 76.81 183 TYR A N 1
ATOM 1435 C CA . TYR A 1 183 ? 16.610 4.113 1.472 1.00 76.81 183 TYR A CA 1
ATOM 1436 C C . TYR A 1 183 ? 15.264 4.164 2.201 1.00 76.81 183 TYR A C 1
ATOM 1438 O O . TYR A 1 183 ? 14.917 3.199 2.879 1.00 76.81 183 TYR A O 1
ATOM 1446 N N . SER A 1 184 ? 14.452 5.212 1.999 1.00 81.62 184 SER A N 1
ATOM 1447 C CA . SER A 1 184 ? 13.107 5.267 2.594 1.00 81.62 184 SER A CA 1
ATOM 1448 C C . SER A 1 184 ? 12.231 4.094 2.156 1.00 81.62 184 SER A C 1
ATOM 1450 O O . SER A 1 184 ? 11.537 3.530 2.990 1.00 81.62 184 SER A O 1
ATOM 1452 N N . HIS A 1 185 ? 12.324 3.630 0.904 1.00 84.06 185 HIS A N 1
ATOM 1453 C CA . HIS A 1 185 ? 11.543 2.480 0.426 1.00 84.06 185 HIS A CA 1
ATOM 1454 C C . HIS A 1 185 ? 11.873 1.145 1.120 1.00 84.06 185 HIS A C 1
ATOM 1456 O O . HIS A 1 185 ? 11.075 0.212 1.032 1.00 84.06 185 HIS A O 1
ATOM 1462 N N . HIS A 1 186 ? 12.973 1.047 1.875 1.00 85.12 186 HIS A N 1
ATOM 1463 C CA . HIS A 1 186 ? 13.247 -0.123 2.717 1.00 85.12 186 HIS A CA 1
ATOM 1464 C C . HIS A 1 186 ? 12.443 -0.123 4.031 1.00 85.12 186 HIS A C 1
ATOM 1466 O O . HIS A 1 186 ? 12.197 -1.201 4.576 1.00 85.12 186 HIS A O 1
ATOM 1472 N N . LEU A 1 187 ? 11.914 1.027 4.482 1.00 88.75 187 LEU A N 1
ATOM 1473 C CA . LEU A 1 187 ? 10.973 1.096 5.615 1.00 88.75 187 LEU A CA 1
ATOM 1474 C C . LEU A 1 187 ? 9.686 0.306 5.337 1.00 88.75 187 LEU A C 1
ATOM 1476 O O . LEU A 1 187 ? 9.030 -0.122 6.280 1.00 88.75 187 LEU A O 1
ATOM 1480 N N . LEU A 1 188 ? 9.347 0.037 4.068 1.00 87.56 188 LEU A N 1
ATOM 1481 C CA . LEU A 1 188 ? 8.231 -0.844 3.715 1.00 87.56 188 LEU A CA 1
ATOM 1482 C C . LEU A 1 188 ? 8.392 -2.243 4.342 1.00 87.56 188 LEU A C 1
ATOM 1484 O O . LEU A 1 188 ? 7.405 -2.832 4.772 1.00 87.56 188 LEU A O 1
ATOM 1488 N N . GLY A 1 189 ? 9.624 -2.754 4.464 1.00 88.25 189 GLY A N 1
ATOM 1489 C CA . GLY A 1 189 ? 9.897 -4.017 5.157 1.00 88.25 189 GLY A CA 1
ATOM 1490 C C . GLY A 1 189 ? 9.561 -3.959 6.651 1.00 88.25 189 GLY A C 1
ATOM 1491 O O . GLY A 1 189 ? 8.985 -4.903 7.188 1.00 88.25 189 GLY A O 1
ATOM 1492 N N . LEU A 1 190 ? 9.840 -2.832 7.313 1.00 91.69 190 LEU A N 1
ATOM 1493 C CA . LEU A 1 190 ? 9.438 -2.604 8.702 1.00 91.69 190 LEU A CA 1
ATOM 1494 C C . LEU A 1 190 ? 7.911 -2.471 8.821 1.00 91.69 190 LEU A C 1
ATOM 1496 O O . LEU A 1 190 ? 7.316 -3.136 9.663 1.00 91.69 190 LEU A O 1
ATOM 1500 N N . VAL A 1 191 ? 7.262 -1.713 7.928 1.00 92.56 191 VAL A N 1
ATOM 1501 C CA . VAL A 1 191 ? 5.791 -1.593 7.883 1.00 92.56 191 VAL A CA 1
ATOM 1502 C C . VAL A 1 191 ? 5.115 -2.958 7.722 1.00 92.56 191 VAL A C 1
ATOM 1504 O O . VAL A 1 191 ? 4.118 -3.206 8.391 1.00 92.56 191 VAL A O 1
ATOM 1507 N N . TYR A 1 192 ? 5.656 -3.873 6.911 1.00 90.38 192 TYR A N 1
ATOM 1508 C CA . TYR A 1 192 ? 5.112 -5.234 6.805 1.00 90.38 192 TYR A CA 1
ATOM 1509 C C . TYR A 1 192 ? 5.194 -6.024 8.117 1.00 90.38 192 TYR A C 1
ATOM 1511 O O . TYR A 1 192 ? 4.229 -6.694 8.475 1.00 90.38 192 TYR A O 1
ATOM 1519 N N . ASN A 1 193 ? 6.298 -5.918 8.861 1.00 90.62 193 ASN A N 1
ATOM 1520 C CA . ASN A 1 193 ? 6.417 -6.560 10.174 1.00 90.62 193 ASN A CA 1
ATOM 1521 C C . ASN A 1 193 ? 5.426 -5.953 11.184 1.00 90.62 193 ASN A C 1
ATOM 1523 O O . ASN A 1 193 ? 4.702 -6.689 11.854 1.00 90.62 193 ASN A O 1
ATOM 1527 N N . LEU A 1 194 ? 5.320 -4.619 11.230 1.00 92.75 194 LEU A N 1
ATOM 1528 C CA . LEU A 1 194 ? 4.338 -3.914 12.064 1.00 92.75 194 LEU A CA 1
ATOM 1529 C C . LEU A 1 194 ? 2.889 -4.293 11.700 1.00 92.75 194 LEU A C 1
ATOM 1531 O O . LEU A 1 194 ? 2.066 -4.465 12.595 1.00 92.75 194 LEU A O 1
ATOM 1535 N N . LEU A 1 195 ? 2.581 -4.485 10.412 1.00 90.75 195 LEU A N 1
ATOM 1536 C CA . LEU A 1 195 ? 1.253 -4.881 9.924 1.00 90.75 195 LEU A CA 1
ATOM 1537 C C . LEU A 1 195 ? 0.877 -6.307 10.344 1.00 90.75 195 LEU A C 1
ATOM 1539 O O . LEU A 1 195 ? -0.276 -6.552 10.701 1.00 90.75 195 LEU A O 1
ATOM 1543 N N . VAL A 1 196 ? 1.836 -7.240 10.338 1.00 88.81 196 VAL A N 1
ATOM 1544 C CA . VAL A 1 196 ? 1.626 -8.601 10.857 1.00 88.81 196 VAL A CA 1
ATOM 1545 C C . VAL A 1 196 ? 1.342 -8.555 12.358 1.00 88.81 196 VAL A C 1
ATOM 1547 O O . VAL A 1 196 ? 0.338 -9.116 12.789 1.00 88.81 196 VAL A O 1
ATOM 1550 N N . ILE A 1 197 ? 2.159 -7.835 13.136 1.00 89.88 197 ILE A N 1
ATOM 1551 C CA . ILE A 1 197 ? 2.013 -7.709 14.598 1.00 89.88 197 ILE A CA 1
ATOM 1552 C C . ILE A 1 197 ? 0.685 -7.026 14.967 1.00 89.88 197 ILE A C 1
ATOM 1554 O O . ILE A 1 197 ? -0.102 -7.553 15.751 1.00 89.88 197 ILE A O 1
ATOM 1558 N N . HIS A 1 198 ? 0.367 -5.885 14.355 1.00 90.88 198 HIS A N 1
ATOM 1559 C CA . HIS A 1 198 ? -0.919 -5.211 14.555 1.00 90.88 198 HIS A CA 1
ATOM 1560 C C . HIS A 1 198 ? -2.102 -6.113 14.138 1.00 90.88 198 HIS A C 1
ATOM 1562 O O . HIS A 1 198 ? -3.158 -6.099 14.768 1.00 90.88 198 HIS A O 1
ATOM 1568 N N . GLY A 1 199 ? -1.916 -6.948 13.110 1.00 86.19 199 GLY A N 1
ATOM 1569 C CA . GLY A 1 199 ? -2.897 -7.927 12.645 1.00 86.19 199 GLY A CA 1
ATOM 1570 C C . GLY A 1 199 ? -3.051 -9.185 13.512 1.00 86.19 199 GLY A C 1
ATOM 1571 O O . GLY A 1 199 ? -4.047 -9.893 13.329 1.00 86.19 199 GLY A O 1
ATOM 1572 N N . THR A 1 200 ? -2.127 -9.489 14.434 1.00 85.12 200 THR A N 1
ATOM 1573 C CA . THR A 1 200 ? -2.241 -10.630 15.364 1.00 85.12 200 THR A CA 1
ATOM 1574 C C . THR A 1 200 ? -2.857 -10.247 16.710 1.00 85.12 200 THR A C 1
ATOM 1576 O O . THR A 1 200 ? -3.624 -11.048 17.249 1.00 85.12 200 THR A O 1
ATOM 1579 N N . PHE A 1 201 ? -2.603 -9.038 17.221 1.00 84.56 201 PHE A N 1
ATOM 1580 C CA . PHE A 1 201 ? -3.070 -8.562 18.538 1.00 84.56 201 PHE A CA 1
ATOM 1581 C C . PHE A 1 201 ? -4.443 -7.845 18.524 1.00 84.56 201 PHE A C 1
ATOM 1583 O O . PHE A 1 201 ? -4.734 -7.027 19.387 1.00 84.56 201 PHE A O 1
ATOM 1590 N N . LEU A 1 202 ? -5.312 -8.131 17.550 1.00 85.19 202 LEU A N 1
ATOM 1591 C CA . LEU A 1 202 ? -6.626 -7.482 17.411 1.00 85.19 202 LEU A CA 1
ATOM 1592 C C . LEU A 1 202 ? -7.624 -7.872 18.527 1.00 85.19 202 LEU A C 1
ATOM 1594 O O . LEU A 1 202 ? -8.091 -9.010 18.521 1.00 85.19 202 LEU A O 1
ATOM 1598 N N . TYR A 1 203 ? -8.034 -6.910 19.373 1.00 78.25 203 TYR A N 1
ATOM 1599 C CA . TYR A 1 203 ? -9.062 -7.071 20.427 1.00 78.25 203 TYR A CA 1
ATOM 1600 C C . TYR A 1 203 ? -10.331 -7.787 19.923 1.00 78.25 203 TYR A C 1
ATOM 1602 O O . TYR A 1 203 ? -10.600 -8.926 20.274 1.00 78.25 203 TYR A O 1
ATOM 1610 N N . LEU A 1 204 ? -11.062 -7.169 18.986 1.00 76.62 204 LEU A N 1
ATOM 1611 C CA . LEU A 1 204 ? -12.371 -7.649 18.501 1.00 76.62 204 LEU A CA 1
ATOM 1612 C C . LEU A 1 204 ? -12.307 -8.926 17.621 1.00 76.62 204 LEU A C 1
ATOM 1614 O O . LEU A 1 204 ? -13.235 -9.207 16.855 1.00 76.62 204 LEU A O 1
ATOM 1618 N N . ALA A 1 205 ? -11.189 -9.659 17.603 1.00 77.00 205 ALA A N 1
ATOM 1619 C CA . ALA A 1 205 ? -10.959 -10.766 16.673 1.00 77.00 205 ALA A CA 1
ATOM 1620 C C . ALA A 1 205 ? -10.005 -11.839 17.229 1.00 77.00 205 ALA A C 1
ATOM 1622 O O . ALA A 1 205 ? -9.022 -12.184 16.580 1.00 77.00 205 ALA A O 1
ATOM 1623 N N . HIS A 1 206 ? -10.310 -12.404 18.399 1.00 71.81 206 HIS A N 1
ATOM 1624 C CA . HIS A 1 206 ? -9.513 -13.443 19.071 1.00 71.81 206 HIS A CA 1
ATOM 1625 C C . HIS A 1 206 ? -9.079 -14.621 18.178 1.00 71.81 206 HIS A C 1
ATOM 1627 O O . HIS A 1 206 ? -7.891 -14.944 18.099 1.00 71.81 206 HIS A O 1
ATOM 1633 N N . GLN A 1 207 ? -10.036 -15.250 17.492 1.00 73.81 207 GLN A N 1
ATOM 1634 C CA . GLN A 1 207 ? -9.844 -16.514 16.774 1.00 73.81 207 GLN A CA 1
ATOM 1635 C C . GLN A 1 207 ? -9.006 -16.364 15.496 1.00 73.81 207 GLN A C 1
ATOM 1637 O O . GLN A 1 207 ? -9.252 -15.478 14.677 1.00 73.81 207 GLN A O 1
ATOM 1642 N N . TRP A 1 208 ? -8.043 -17.269 15.283 1.00 64.56 208 TRP A N 1
ATOM 1643 C CA . TRP A 1 208 ? -7.046 -17.155 14.206 1.00 64.56 208 TRP A CA 1
ATOM 1644 C C . TRP A 1 208 ? -7.663 -17.100 12.800 1.00 64.56 208 TRP A C 1
ATOM 1646 O O . TRP A 1 208 ? -7.242 -16.282 11.985 1.00 64.56 208 TRP A O 1
ATOM 1656 N N . TYR A 1 209 ? -8.715 -17.881 12.539 1.00 67.19 209 TYR A N 1
ATOM 1657 C CA . TYR A 1 209 ? -9.422 -17.898 11.253 1.00 67.19 209 TYR A CA 1
ATOM 1658 C C . TYR A 1 209 ? -10.224 -16.608 10.981 1.00 67.19 209 TYR A C 1
ATOM 1660 O O . TYR A 1 209 ? -10.570 -16.325 9.836 1.00 67.19 209 TYR A O 1
ATOM 1668 N N . GLN A 1 210 ? -10.499 -15.788 12.005 1.00 69.50 210 GLN A N 1
ATOM 1669 C CA . GLN A 1 210 ? -11.117 -14.463 11.838 1.00 69.50 210 GLN A CA 1
ATOM 1670 C C . GLN A 1 210 ? -10.080 -13.377 11.491 1.00 69.50 210 GLN A C 1
ATOM 1672 O O . GLN A 1 210 ? -10.443 -12.308 10.982 1.00 69.50 210 GLN A O 1
ATOM 1677 N N . LYS A 1 211 ? -8.786 -13.647 11.724 1.00 78.94 211 LYS A N 1
ATOM 1678 C CA . LYS A 1 211 ? -7.656 -12.762 11.404 1.00 78.94 211 LYS A CA 1
ATOM 1679 C C . LYS A 1 211 ? -7.238 -12.965 9.942 1.00 78.94 211 LYS A C 1
ATOM 1681 O O . LYS A 1 211 ? -6.251 -13.630 9.643 1.00 78.94 211 LYS A O 1
ATOM 1686 N N . SER A 1 212 ? -7.973 -12.344 9.017 1.00 78.25 212 SER A N 1
ATOM 1687 C CA . SER A 1 212 ? -7.744 -12.428 7.557 1.00 78.25 212 SER A CA 1
ATOM 1688 C C . SER A 1 212 ? -6.337 -12.022 7.083 1.00 78.25 212 SER A C 1
ATOM 1690 O O . SER A 1 212 ? -5.988 -12.281 5.935 1.00 78.25 212 SER A O 1
ATOM 1692 N N . THR A 1 213 ? -5.515 -11.418 7.949 1.00 77.12 213 THR A N 1
ATOM 1693 C CA . THR A 1 213 ? -4.100 -11.070 7.731 1.00 77.12 213 THR A CA 1
ATOM 1694 C C . THR A 1 213 ? -3.318 -12.187 7.030 1.00 77.12 213 THR A C 1
ATOM 1696 O O . THR A 1 213 ? -2.619 -11.911 6.059 1.00 77.12 213 THR A O 1
ATOM 1699 N N . TRP A 1 214 ? -3.500 -13.448 7.446 1.00 72.88 214 TRP A N 1
ATOM 1700 C CA . TRP A 1 214 ? -2.812 -14.614 6.871 1.00 72.88 214 TRP A CA 1
ATOM 1701 C C . TRP A 1 214 ? -3.084 -14.828 5.374 1.00 72.88 214 TRP A C 1
ATOM 1703 O O . TRP A 1 214 ? -2.170 -15.184 4.635 1.00 72.88 214 T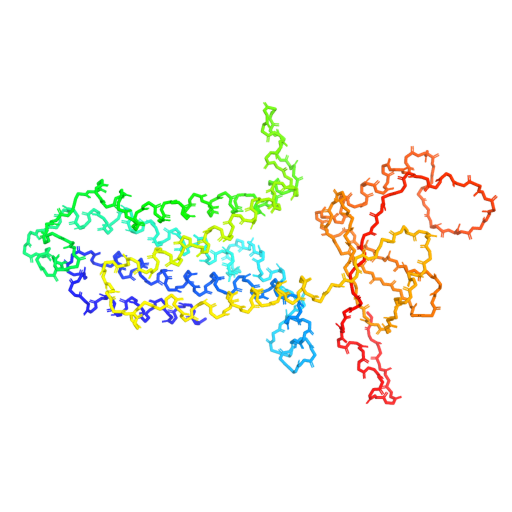RP A O 1
ATOM 1713 N N . ILE A 1 215 ? -4.305 -14.555 4.901 1.00 75.81 215 ILE A N 1
ATOM 1714 C CA . ILE A 1 215 ? -4.698 -14.730 3.489 1.00 75.81 215 ILE A CA 1
ATOM 1715 C C . ILE A 1 215 ? -3.859 -13.808 2.588 1.00 75.81 215 ILE A C 1
ATOM 1717 O O . ILE A 1 215 ? -3.418 -14.192 1.504 1.00 75.81 215 ILE A O 1
ATOM 1721 N N . PHE A 1 216 ? -3.575 -12.600 3.073 1.00 75.25 216 PHE A N 1
ATOM 1722 C CA . PHE A 1 216 ? -2.821 -11.577 2.352 1.00 75.25 216 PHE A CA 1
ATOM 1723 C C . PHE A 1 216 ? -1.291 -11.740 2.466 1.00 75.25 216 PHE A C 1
ATOM 1725 O O . PHE A 1 216 ? -0.553 -11.002 1.815 1.00 75.25 216 PHE A O 1
ATOM 1732 N N . MET A 1 217 ? -0.798 -12.735 3.217 1.00 76.00 217 MET A N 1
ATOM 1733 C CA . MET A 1 217 ? 0.638 -13.049 3.305 1.00 76.00 217 MET A CA 1
ATOM 1734 C C . MET A 1 217 ? 1.171 -13.808 2.083 1.00 76.00 217 MET A C 1
ATOM 1736 O O . MET A 1 217 ? 2.371 -13.763 1.825 1.00 76.00 217 MET A O 1
ATOM 1740 N N . CYS A 1 218 ? 0.320 -14.476 1.294 1.00 80.00 218 CYS A N 1
ATOM 1741 C CA . CYS A 1 218 ? 0.768 -15.252 0.130 1.00 80.00 218 CYS A CA 1
ATOM 1742 C C . CYS A 1 218 ? 1.550 -14.397 -0.905 1.00 80.00 218 CYS A C 1
ATOM 1744 O O . CYS A 1 218 ? 2.678 -14.767 -1.239 1.00 80.00 218 CYS A O 1
ATOM 1746 N N . PRO A 1 219 ? 1.081 -13.203 -1.333 1.00 78.50 219 PRO A N 1
ATOM 1747 C CA . PRO A 1 219 ? 1.876 -12.292 -2.167 1.00 78.50 219 PRO A CA 1
ATOM 1748 C C . PRO A 1 219 ? 3.202 -11.822 -1.545 1.00 78.50 219 PRO A C 1
ATOM 1750 O O . PRO A 1 219 ? 4.173 -11.613 -2.276 1.00 78.50 219 PRO A O 1
ATOM 1753 N N . LEU A 1 220 ? 3.283 -11.694 -0.214 1.00 80.00 220 LEU A N 1
ATOM 1754 C CA . LEU A 1 220 ? 4.536 -11.372 0.479 1.00 80.00 220 LEU A CA 1
ATOM 1755 C C . LEU A 1 220 ? 5.516 -12.554 0.432 1.00 80.00 220 LEU A C 1
ATOM 1757 O O . LEU A 1 220 ? 6.693 -12.350 0.142 1.00 80.00 220 LEU A O 1
ATOM 1761 N N . LEU A 1 221 ? 5.039 -13.786 0.637 1.00 83.38 221 LEU A N 1
ATOM 1762 C CA . LEU A 1 221 ? 5.849 -15.002 0.497 1.00 83.38 221 LEU A CA 1
ATOM 1763 C C . LEU A 1 221 ? 6.349 -15.194 -0.944 1.00 83.38 221 LEU A C 1
ATOM 1765 O O . LEU A 1 221 ? 7.517 -15.523 -1.137 1.00 83.38 221 LEU A O 1
ATOM 1769 N N . LEU A 1 222 ? 5.521 -14.906 -1.955 1.00 83.69 222 LEU A N 1
ATOM 1770 C CA . LEU A 1 222 ? 5.935 -14.909 -3.366 1.00 83.69 222 LEU A CA 1
ATOM 1771 C C . LEU A 1 222 ? 7.027 -13.863 -3.649 1.00 83.69 222 LEU A C 1
ATOM 1773 O O . LEU A 1 222 ? 8.019 -14.167 -4.315 1.00 83.69 222 LEU A O 1
ATOM 1777 N N . TYR A 1 223 ? 6.887 -12.646 -3.110 1.00 82.81 223 TYR A N 1
ATOM 1778 C CA . TYR A 1 223 ? 7.912 -11.604 -3.221 1.00 82.81 223 TYR A CA 1
ATOM 1779 C C . TYR A 1 223 ? 9.228 -12.014 -2.539 1.00 82.81 223 TYR A C 1
ATOM 1781 O O . TYR A 1 223 ? 10.298 -11.872 -3.135 1.00 82.81 223 TYR A O 1
ATOM 1789 N N . LEU A 1 224 ? 9.165 -12.555 -1.318 1.00 82.50 224 LEU A N 1
ATOM 1790 C CA . LEU A 1 224 ? 10.336 -13.046 -0.587 1.00 82.50 224 LEU A CA 1
ATOM 1791 C C . LEU A 1 224 ? 11.009 -14.214 -1.322 1.00 82.50 224 LEU A C 1
ATOM 1793 O O . LEU A 1 224 ? 12.225 -14.192 -1.497 1.00 82.50 224 LEU A O 1
ATOM 1797 N N . GLY A 1 225 ? 10.234 -15.169 -1.843 1.00 81.25 225 GLY A N 1
ATOM 1798 C CA . GLY A 1 225 ? 10.734 -16.273 -2.664 1.00 81.25 225 GLY A CA 1
ATOM 1799 C C . GLY A 1 225 ? 11.486 -15.789 -3.907 1.00 81.25 225 GLY A C 1
ATOM 1800 O O . GLY A 1 225 ? 12.609 -16.229 -4.155 1.00 81.25 225 GLY A O 1
ATOM 1801 N N . GLU A 1 226 ? 10.943 -14.813 -4.644 1.00 79.62 226 GLU A N 1
ATOM 1802 C CA . GLU A 1 226 ? 11.649 -14.218 -5.788 1.00 79.62 226 GLU A CA 1
ATOM 1803 C C . GLU A 1 226 ? 12.965 -13.534 -5.369 1.00 79.62 226 GLU A C 1
ATOM 1805 O O . GLU A 1 226 ? 13.960 -13.583 -6.102 1.00 79.62 226 GLU A O 1
ATOM 1810 N N . ARG A 1 227 ? 12.999 -12.894 -4.193 1.00 77.56 227 ARG A N 1
ATOM 1811 C CA . ARG A 1 227 ? 14.218 -12.268 -3.660 1.00 77.56 227 ARG A CA 1
ATOM 1812 C C . ARG A 1 227 ? 15.269 -13.302 -3.258 1.00 77.56 227 ARG A C 1
ATOM 1814 O O . ARG A 1 227 ? 16.417 -13.124 -3.657 1.00 77.56 227 ARG A O 1
ATOM 1821 N N . SER A 1 228 ? 14.884 -14.383 -2.584 1.00 71.69 228 SER A N 1
ATOM 1822 C CA . SER A 1 228 ? 15.792 -15.482 -2.222 1.00 71.69 228 SER A CA 1
ATOM 1823 C C . SER A 1 228 ? 16.344 -16.203 -3.456 1.00 71.69 228 SER A C 1
ATOM 1825 O O . SER A 1 228 ? 17.543 -16.469 -3.539 1.00 71.69 228 SER A O 1
ATOM 1827 N N . VAL A 1 229 ? 15.514 -16.430 -4.482 1.00 67.44 229 VAL A N 1
ATOM 1828 C CA . VAL A 1 229 ? 15.977 -16.955 -5.780 1.00 67.44 229 VAL A CA 1
ATOM 1829 C C . VAL A 1 229 ? 17.031 -16.030 -6.400 1.00 67.44 229 VAL A C 1
ATOM 1831 O O . VAL A 1 229 ? 18.033 -16.519 -6.908 1.00 67.44 229 VAL A O 1
ATOM 1834 N N . LYS A 1 230 ? 16.875 -14.702 -6.305 1.00 59.34 230 LYS A N 1
ATOM 1835 C CA . LYS A 1 230 ? 17.856 -13.720 -6.818 1.00 59.34 230 LYS A CA 1
ATOM 1836 C C . LYS A 1 230 ? 19.157 -13.620 -6.017 1.00 59.34 230 LYS A C 1
ATOM 1838 O O . LYS A 1 230 ? 20.119 -13.063 -6.544 1.00 59.34 230 LYS A O 1
ATOM 1843 N N . THR A 1 231 ? 19.192 -14.088 -4.769 1.00 56.97 231 THR A N 1
ATOM 1844 C CA . THR A 1 231 ? 20.432 -14.170 -3.981 1.00 56.97 231 THR A CA 1
ATOM 1845 C C . THR A 1 231 ? 21.148 -15.501 -4.180 1.00 56.97 231 THR A C 1
ATOM 1847 O O . THR A 1 231 ? 22.369 -15.498 -4.293 1.00 56.97 231 THR A O 1
ATOM 1850 N N . SER A 1 232 ? 20.413 -16.614 -4.282 1.00 54.06 232 SER A N 1
ATOM 1851 C CA . SER A 1 232 ? 21.002 -17.952 -4.449 1.00 54.06 232 SER A CA 1
ATOM 1852 C C . SER A 1 232 ? 21.401 -18.245 -5.897 1.00 54.06 232 SER A C 1
ATOM 1854 O O . SER A 1 232 ? 22.518 -18.686 -6.156 1.00 54.06 232 SER A O 1
ATOM 1856 N N . PHE A 1 233 ? 20.534 -17.939 -6.869 1.00 47.88 233 PHE A N 1
ATOM 1857 C CA . PHE A 1 233 ? 20.919 -17.926 -8.280 1.00 47.88 233 PHE A CA 1
ATOM 1858 C C . PHE A 1 233 ? 21.589 -16.588 -8.564 1.00 47.88 233 PHE A C 1
ATOM 1860 O O . PHE A 1 233 ? 20.932 -15.614 -8.933 1.00 47.88 233 PHE A O 1
ATOM 1867 N N . GLY A 1 234 ? 22.905 -16.543 -8.348 1.00 43.69 234 GLY A N 1
ATOM 1868 C CA . GLY A 1 234 ? 23.736 -15.361 -8.547 1.00 43.69 234 GLY A CA 1
ATOM 1869 C C . GLY A 1 234 ? 23.708 -14.866 -9.994 1.00 43.69 234 GLY A C 1
ATOM 1870 O O . GLY A 1 234 ? 24.607 -15.171 -10.776 1.00 43.69 234 GLY A O 1
ATOM 1871 N N . THR A 1 235 ? 22.690 -14.074 -10.347 1.00 40.03 235 THR A N 1
ATOM 1872 C CA . THR A 1 235 ? 22.549 -13.418 -11.651 1.00 40.03 235 THR A CA 1
ATOM 1873 C C . THR A 1 235 ? 23.775 -12.548 -11.877 1.00 40.03 235 THR A C 1
ATOM 1875 O O . THR A 1 235 ? 23.877 -11.462 -11.302 1.00 40.03 235 THR A O 1
ATOM 1878 N N . THR A 1 236 ? 24.729 -13.051 -12.666 1.00 37.94 236 THR A N 1
ATOM 1879 C CA . THR A 1 236 ? 26.102 -12.538 -12.693 1.00 37.94 236 THR A CA 1
ATOM 1880 C C . THR A 1 236 ? 26.111 -11.051 -13.030 1.00 37.94 236 THR A C 1
ATOM 1882 O O . THR A 1 236 ? 25.895 -10.688 -14.189 1.00 37.94 236 THR A O 1
ATOM 1885 N N . ARG A 1 237 ? 26.363 -10.197 -12.026 1.00 41.22 237 ARG A N 1
ATOM 1886 C CA . ARG A 1 237 ? 26.441 -8.735 -12.173 1.00 41.22 237 ARG A CA 1
ATOM 1887 C C . ARG A 1 237 ? 27.741 -8.354 -12.868 1.00 41.22 237 ARG A C 1
ATOM 1889 O O . ARG A 1 237 ? 28.683 -7.866 -12.250 1.00 41.22 237 ARG A O 1
ATOM 1896 N N . LYS A 1 238 ? 27.809 -8.649 -14.160 1.00 40.66 238 LYS A N 1
ATOM 1897 C CA . LYS A 1 238 ? 29.002 -8.433 -14.970 1.00 40.66 238 LYS A CA 1
ATOM 1898 C C . LYS A 1 238 ? 29.173 -6.935 -15.225 1.00 40.66 238 LYS A C 1
ATOM 1900 O O . LYS A 1 238 ? 28.226 -6.254 -15.614 1.00 40.66 238 LYS A O 1
ATOM 1905 N N . CYS A 1 239 ? 30.372 -6.425 -14.959 1.00 34.28 239 CYS A N 1
ATOM 1906 C CA . CYS A 1 239 ? 30.701 -5.016 -15.133 1.00 34.28 239 CYS A CA 1
ATOM 1907 C C . CYS A 1 239 ? 30.970 -4.724 -16.614 1.00 34.28 239 CYS A C 1
ATOM 1909 O O . CYS A 1 239 ? 31.964 -5.194 -17.161 1.00 34.28 239 CYS A O 1
ATOM 1911 N N . LEU A 1 240 ? 30.095 -3.945 -17.245 1.00 37.41 240 LEU A N 1
ATOM 1912 C CA . LEU A 1 240 ? 30.244 -3.437 -18.602 1.00 37.41 240 LEU A CA 1
ATOM 1913 C C . LEU A 1 240 ? 30.754 -1.990 -18.539 1.00 37.41 240 LEU A C 1
ATOM 1915 O O . LEU A 1 240 ? 30.069 -1.104 -18.024 1.00 37.41 240 LEU A O 1
ATOM 1919 N N . SER A 1 241 ? 31.933 -1.739 -19.102 1.00 40.78 241 SER A N 1
ATOM 1920 C CA . SER A 1 241 ? 32.304 -0.393 -19.553 1.00 40.78 241 SER A CA 1
ATOM 1921 C C . SER A 1 241 ? 31.788 -0.235 -20.980 1.00 40.78 241 SER A C 1
ATOM 1923 O O . SER A 1 241 ? 32.005 -1.127 -21.795 1.00 40.78 241 SER A O 1
ATOM 1925 N N . ILE A 1 242 ? 31.101 0.870 -21.290 1.00 49.66 242 ILE A N 1
ATOM 1926 C CA . ILE A 1 242 ? 30.242 0.992 -22.490 1.00 49.66 242 ILE A CA 1
ATOM 1927 C C . ILE A 1 242 ? 30.969 0.682 -23.814 1.00 49.66 242 ILE A C 1
ATOM 1929 O O . ILE A 1 242 ? 30.350 0.164 -24.738 1.00 49.66 242 ILE A O 1
ATOM 1933 N N . PHE A 1 243 ? 32.281 0.925 -23.886 1.00 47.22 243 PHE A N 1
ATOM 1934 C CA . PHE A 1 243 ? 33.105 0.700 -25.081 1.00 47.22 243 PHE A CA 1
ATOM 1935 C C . PHE A 1 243 ? 34.043 -0.522 -24.996 1.00 47.22 243 PHE A C 1
ATOM 1937 O O . PHE A 1 243 ? 34.851 -0.724 -25.899 1.00 47.22 243 PHE A O 1
ATOM 1944 N N . LYS A 1 244 ? 33.970 -1.351 -23.941 1.00 44.22 244 LYS A N 1
ATOM 1945 C CA . LYS A 1 244 ? 34.802 -2.565 -23.794 1.00 44.22 244 LYS A CA 1
ATOM 1946 C C . LYS A 1 244 ? 33.956 -3.843 -23.737 1.00 44.22 244 LYS A C 1
ATOM 1948 O O . LYS A 1 244 ? 33.590 -4.301 -22.660 1.00 44.22 244 LYS A O 1
ATOM 1953 N N . SER A 1 245 ? 33.744 -4.372 -24.947 1.00 50.19 245 SER A N 1
ATOM 1954 C CA . SER A 1 245 ? 33.466 -5.766 -25.339 1.00 50.19 245 SER A CA 1
ATOM 1955 C C . SER A 1 245 ? 32.257 -6.523 -24.759 1.00 50.19 245 SER A C 1
ATOM 1957 O O . SER A 1 245 ? 31.760 -6.313 -23.652 1.00 50.19 245 SER A O 1
ATOM 1959 N N . LYS A 1 246 ? 31.779 -7.482 -25.560 1.00 56.91 246 LYS A N 1
ATOM 1960 C CA . LYS A 1 246 ? 30.796 -8.504 -25.193 1.00 56.91 246 LYS A CA 1
ATOM 1961 C C . LYS A 1 246 ? 31.331 -9.340 -24.032 1.00 56.91 246 LYS A C 1
ATOM 1963 O O . LYS A 1 246 ? 32.274 -10.114 -24.172 1.00 56.91 246 LYS A O 1
ATOM 1968 N N . LEU A 1 247 ? 30.686 -9.186 -22.881 1.00 58.88 247 LEU A N 1
ATOM 1969 C CA . LEU A 1 247 ? 30.987 -9.898 -21.643 1.00 58.88 247 LEU A CA 1
ATOM 1970 C C . LEU A 1 247 ? 31.131 -11.411 -21.882 1.00 58.88 247 LEU A C 1
ATOM 1972 O O . LEU A 1 247 ? 30.177 -12.062 -22.314 1.00 58.88 247 LEU A O 1
ATOM 1976 N N . GLN A 1 248 ? 32.297 -11.983 -21.564 1.00 53.78 248 GLN A N 1
ATOM 1977 C CA . GLN A 1 248 ? 32.583 -13.402 -21.809 1.00 53.78 248 GLN A CA 1
ATOM 1978 C C . GLN A 1 248 ? 31.483 -14.308 -21.226 1.00 53.78 248 GLN A C 1
ATOM 1980 O O . GLN A 1 248 ? 31.049 -14.152 -20.078 1.00 53.78 248 GLN A O 1
ATOM 1985 N N . GLY A 1 249 ? 30.977 -15.229 -22.050 1.00 60.50 249 GLY A N 1
ATOM 1986 C CA . GLY A 1 249 ? 29.869 -16.128 -21.711 1.00 60.50 249 GLY A CA 1
ATOM 1987 C C . GLY A 1 249 ? 28.466 -15.496 -21.670 1.00 60.50 249 GLY A C 1
ATOM 1988 O O . GLY A 1 249 ? 27.516 -16.193 -21.324 1.00 60.50 249 GLY A O 1
ATOM 1989 N N . PHE A 1 250 ? 28.284 -14.212 -22.004 1.00 67.25 250 PHE A N 1
ATOM 1990 C CA . PHE A 1 250 ? 26.956 -13.583 -22.073 1.00 67.25 250 PHE A CA 1
ATOM 1991 C C . PHE A 1 250 ? 26.249 -13.914 -23.402 1.00 67.25 250 PHE A C 1
ATOM 1993 O O . PHE A 1 250 ? 26.378 -13.205 -24.401 1.00 67.25 250 PHE A O 1
ATOM 2000 N N . LYS A 1 251 ? 25.512 -15.031 -23.420 1.00 68.50 251 LYS A N 1
ATOM 2001 C CA . LYS A 1 251 ? 24.687 -15.471 -24.560 1.00 68.50 251 LYS A CA 1
ATOM 2002 C C . LYS A 1 251 ? 23.277 -14.878 -24.451 1.00 68.50 251 LYS A C 1
ATOM 2004 O O . LYS A 1 251 ? 22.660 -14.989 -23.396 1.00 68.50 251 LYS A O 1
ATOM 2009 N N . TYR A 1 252 ? 22.754 -14.303 -25.536 1.00 68.88 252 TYR A N 1
ATOM 2010 C CA . TYR A 1 252 ? 21.379 -13.790 -25.623 1.00 68.88 252 TYR A CA 1
ATOM 2011 C C . TYR A 1 252 ? 20.772 -14.018 -27.020 1.00 68.88 252 TYR A C 1
ATOM 2013 O O . TYR A 1 252 ? 21.490 -14.319 -27.976 1.00 68.88 252 TYR A O 1
ATOM 2021 N N . LYS A 1 253 ? 19.444 -13.912 -27.130 1.00 67.06 253 LYS A N 1
ATOM 2022 C CA . LYS A 1 253 ? 18.666 -14.000 -28.381 1.00 67.06 253 LYS A CA 1
ATOM 2023 C C . LYS A 1 253 ? 18.063 -12.627 -28.727 1.00 67.06 253 LYS A C 1
ATOM 2025 O O . LYS A 1 253 ? 17.852 -11.811 -27.833 1.00 67.06 253 LYS A O 1
ATOM 2030 N N . SER A 1 254 ? 17.717 -12.397 -29.997 1.00 67.19 254 SER A N 1
ATOM 2031 C CA . SER A 1 254 ? 16.922 -11.227 -30.414 1.00 67.19 254 SER A CA 1
ATOM 2032 C C . SER A 1 254 ? 15.630 -11.097 -29.593 1.00 67.19 254 SER A C 1
ATOM 2034 O O . SER A 1 254 ? 15.070 -12.104 -29.155 1.00 67.19 254 SER A O 1
ATOM 2036 N N . GLY A 1 255 ? 15.181 -9.860 -29.367 1.00 65.62 255 GLY A N 1
ATOM 2037 C CA . GLY A 1 255 ? 13.994 -9.539 -28.564 1.00 65.62 255 GLY A CA 1
ATOM 2038 C C . GLY A 1 255 ? 14.200 -9.569 -27.041 1.00 65.62 255 GLY A C 1
ATOM 2039 O O . GLY A 1 255 ? 13.342 -9.082 -26.312 1.00 65.62 255 GLY A O 1
ATOM 2040 N N . GLN A 1 256 ? 15.319 -10.100 -26.533 1.00 66.12 256 GLN A N 1
ATOM 2041 C CA . GLN A 1 256 ? 15.594 -10.128 -25.090 1.00 66.12 256 GLN A CA 1
ATOM 2042 C C . GLN A 1 256 ? 16.057 -8.771 -24.554 1.00 66.12 256 GLN A C 1
ATOM 2044 O O . GLN A 1 256 ? 16.844 -8.077 -25.195 1.00 66.12 256 GLN A O 1
ATOM 2049 N N . TYR A 1 257 ? 15.626 -8.432 -23.336 1.00 64.62 257 TYR A N 1
ATOM 2050 C CA . TYR A 1 257 ? 16.056 -7.221 -22.630 1.00 64.62 257 TYR A CA 1
ATOM 2051 C C . TYR A 1 257 ? 16.991 -7.536 -21.457 1.00 64.62 257 TYR A C 1
ATOM 2053 O O . TYR A 1 257 ? 17.060 -8.662 -20.957 1.00 64.62 257 TYR A O 1
ATOM 2061 N N . ILE A 1 258 ? 17.701 -6.511 -20.982 1.00 63.50 258 ILE A N 1
ATOM 2062 C CA . ILE A 1 258 ? 18.560 -6.580 -19.793 1.00 63.50 258 ILE A CA 1
ATOM 2063 C C . ILE A 1 258 ? 18.316 -5.376 -18.871 1.00 63.50 258 ILE A C 1
ATOM 2065 O O . I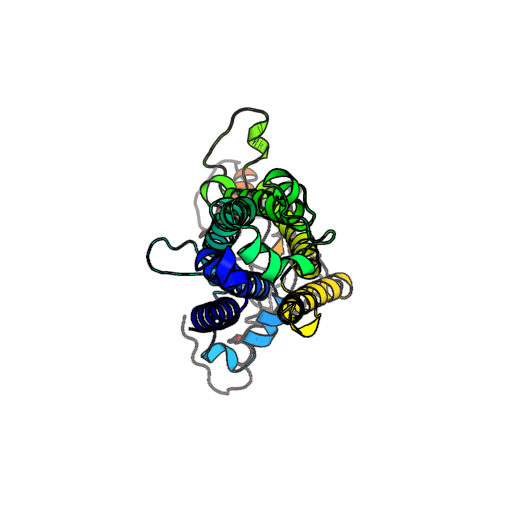LE A 1 258 ? 17.725 -4.372 -19.276 1.00 63.50 258 ILE A O 1
ATOM 2069 N N . PHE A 1 259 ? 18.813 -5.444 -17.639 1.00 61.59 259 PHE A N 1
ATOM 2070 C CA . PHE A 1 259 ? 18.850 -4.317 -16.710 1.00 61.59 259 PHE A CA 1
ATOM 2071 C C . PHE A 1 259 ? 20.289 -3.804 -16.546 1.00 61.59 259 PHE A C 1
ATOM 2073 O O . PHE A 1 259 ? 21.164 -4.549 -16.109 1.00 61.59 259 PHE A O 1
ATOM 2080 N N . LEU A 1 260 ? 20.517 -2.524 -16.865 1.00 63.03 260 LEU A N 1
ATOM 2081 C CA . LEU A 1 260 ? 21.769 -1.804 -16.604 1.00 63.03 260 LEU A CA 1
ATOM 2082 C C . LEU A 1 260 ? 21.689 -1.048 -15.281 1.00 63.03 260 LEU A C 1
ATOM 2084 O O . LEU A 1 260 ? 20.879 -0.139 -15.164 1.00 63.03 260 LEU A O 1
ATOM 2088 N N . GLN A 1 261 ? 22.533 -1.350 -14.303 1.00 60.97 261 GLN A N 1
ATOM 2089 C CA . GLN A 1 261 ? 22.683 -0.543 -13.094 1.00 60.97 261 GLN A CA 1
ATOM 2090 C C . GLN A 1 261 ? 23.962 0.300 -13.188 1.00 60.97 261 GLN A C 1
ATOM 2092 O O . GLN A 1 261 ? 25.057 -0.218 -12.997 1.00 60.97 261 GLN A O 1
ATOM 2097 N N . CYS A 1 262 ? 23.831 1.609 -13.419 1.00 60.12 262 CYS A N 1
ATOM 2098 C CA . CYS A 1 262 ? 24.897 2.561 -13.092 1.00 60.12 262 CYS A CA 1
ATOM 2099 C C . CYS A 1 262 ? 24.962 2.701 -11.558 1.00 60.12 262 CYS A C 1
ATOM 2101 O O . CYS A 1 262 ? 23.955 3.146 -10.995 1.00 60.12 262 CYS A O 1
ATOM 2103 N N . PRO A 1 263 ? 26.069 2.358 -10.866 1.00 55.59 263 PRO A N 1
ATOM 2104 C CA . PRO A 1 263 ? 26.174 2.467 -9.408 1.00 55.59 263 PRO A CA 1
ATOM 2105 C C . PRO A 1 263 ? 25.886 3.878 -8.891 1.00 55.59 263 PRO A C 1
ATOM 2107 O O . PRO A 1 263 ? 25.304 4.027 -7.823 1.00 55.59 263 PRO A O 1
ATOM 2110 N N . SER A 1 264 ? 26.200 4.903 -9.687 1.00 50.34 264 SER A N 1
ATOM 2111 C CA . SER A 1 264 ? 25.941 6.302 -9.351 1.00 50.34 264 SER A CA 1
ATOM 2112 C C . SER A 1 264 ? 24.456 6.699 -9.392 1.00 50.34 264 SER A C 1
ATOM 2114 O O . SER A 1 264 ? 24.130 7.756 -8.862 1.00 50.34 264 SER A O 1
ATOM 2116 N N . ILE A 1 265 ? 23.561 5.931 -10.053 1.00 52.75 265 ILE A N 1
ATOM 2117 C CA . ILE A 1 265 ? 22.172 6.389 -10.324 1.00 52.75 265 ILE A CA 1
ATOM 2118 C C . ILE A 1 265 ? 21.071 5.294 -10.388 1.00 52.75 265 ILE A C 1
ATOM 2120 O O . ILE A 1 265 ? 19.998 5.532 -9.864 1.00 52.75 265 ILE A O 1
ATOM 2124 N N . SER A 1 266 ? 21.294 4.116 -11.008 1.00 36.34 266 SER A N 1
ATOM 2125 C CA . SER A 1 266 ? 20.388 2.915 -11.077 1.00 36.34 266 SER A CA 1
ATOM 2126 C C . SER A 1 266 ? 18.901 3.019 -11.569 1.00 36.34 266 SER A C 1
ATOM 2128 O O . SER A 1 266 ? 18.123 3.718 -10.926 1.00 36.34 266 SER A O 1
ATOM 2130 N N . PRO A 1 267 ? 18.361 2.164 -12.488 1.00 39.06 267 PRO A N 1
ATOM 2131 C CA . PRO A 1 267 ? 18.934 1.331 -13.569 1.00 39.06 267 PRO A CA 1
ATOM 2132 C C . PRO A 1 267 ? 18.107 1.383 -14.916 1.00 39.06 267 PRO A C 1
ATOM 2134 O O . PRO A 1 267 ? 17.311 2.298 -15.073 1.00 39.06 267 PRO A O 1
ATOM 2137 N N . PHE A 1 268 ? 18.190 0.348 -15.796 1.00 40.06 268 PHE A N 1
ATOM 2138 C CA . PHE A 1 268 ? 17.527 0.112 -17.132 1.00 40.06 268 PHE A CA 1
ATOM 2139 C C . PHE A 1 268 ? 18.344 0.637 -18.352 1.00 40.06 268 PHE A C 1
ATOM 2141 O O . PHE A 1 268 ? 19.216 1.459 -18.144 1.00 40.06 268 PHE A O 1
ATOM 2148 N N . TYR A 1 269 ? 18.248 0.260 -19.642 1.00 31.12 269 TYR A N 1
ATOM 2149 C CA . TYR A 1 269 ? 17.703 -0.848 -20.481 1.00 31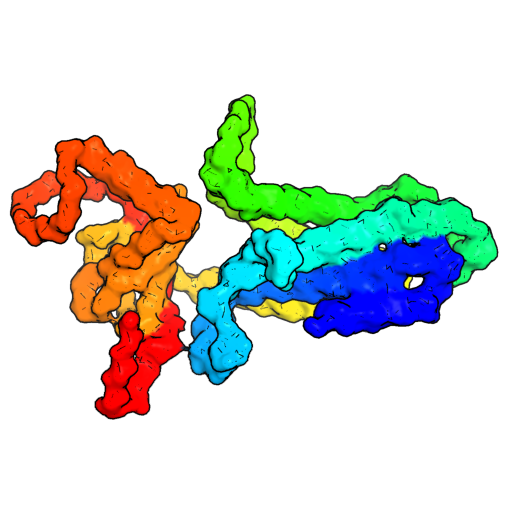.12 269 TYR A CA 1
ATOM 2150 C C . TYR A 1 269 ? 18.705 -1.048 -21.675 1.00 31.12 269 TYR A C 1
ATOM 2152 O O . TYR A 1 269 ? 19.678 -0.305 -21.730 1.00 31.12 269 TYR A O 1
ATOM 2160 N N . ILE A 1 270 ? 18.516 -1.986 -22.628 1.00 36.53 270 ILE A N 1
ATOM 2161 C CA . ILE A 1 270 ? 19.422 -2.232 -23.796 1.00 36.53 270 ILE A CA 1
ATOM 2162 C C . ILE A 1 270 ? 18.659 -2.576 -25.088 1.00 36.53 270 ILE A C 1
ATOM 2164 O O . ILE A 1 270 ? 17.555 -3.112 -25.008 1.00 36.53 270 ILE A O 1
ATOM 2168 N N . THR A 1 271 ? 19.274 -2.311 -26.252 1.00 33.72 271 THR A N 1
ATOM 2169 C CA . THR A 1 271 ? 18.755 -2.600 -27.606 1.00 33.72 271 THR A CA 1
ATOM 2170 C C . THR A 1 271 ? 19.916 -2.882 -28.585 1.00 33.72 271 THR A C 1
ATOM 2172 O O . THR A 1 271 ? 20.495 -1.943 -29.133 1.00 33.72 271 THR A O 1
ATOM 2175 N N . SER A 1 272 ? 20.261 -4.155 -28.810 1.00 36.81 272 SER A N 1
ATOM 2176 C CA . SER A 1 272 ? 21.377 -4.577 -29.682 1.00 36.81 272 SER A CA 1
ATOM 2177 C C . SER A 1 272 ? 21.129 -5.934 -30.354 1.00 36.81 272 SER A C 1
ATOM 2179 O O . SER A 1 272 ? 20.329 -6.735 -29.861 1.00 36.81 272 SER A O 1
ATOM 2181 N N . ALA A 1 273 ? 21.824 -6.217 -31.462 1.00 42.59 273 ALA A N 1
ATOM 2182 C CA . ALA A 1 273 ? 21.673 -7.461 -32.218 1.00 42.59 273 ALA A CA 1
ATOM 2183 C C . ALA A 1 273 ? 22.637 -8.565 -31.719 1.00 42.59 273 ALA A C 1
ATOM 2185 O O . ALA A 1 273 ? 23.808 -8.300 -31.446 1.00 42.59 273 ALA A O 1
ATOM 2186 N N . PRO A 1 274 ? 22.209 -9.843 -31.633 1.00 46.28 274 PRO A N 1
ATOM 2187 C CA . PRO A 1 274 ? 22.977 -10.894 -30.948 1.00 46.28 274 PRO A CA 1
ATOM 2188 C C . PRO A 1 274 ? 24.327 -11.270 -31.589 1.00 46.28 274 PRO A C 1
ATOM 2190 O O . PRO A 1 274 ? 25.128 -11.963 -30.947 1.00 46.28 274 PRO A O 1
ATOM 2193 N N . ARG A 1 275 ? 24.602 -10.827 -32.824 1.00 48.97 275 ARG A N 1
ATOM 2194 C CA . ARG A 1 275 ? 25.848 -11.123 -33.553 1.00 48.97 275 ARG A CA 1
ATOM 2195 C C . ARG A 1 275 ? 27.013 -10.183 -33.213 1.00 48.97 275 ARG A C 1
ATOM 2197 O O . ARG A 1 275 ? 28.148 -10.605 -33.384 1.00 48.97 275 ARG A O 1
ATOM 2204 N N . ASP A 1 276 ? 26.762 -9.002 -32.650 1.00 54.03 276 ASP A N 1
ATOM 2205 C CA . ASP A 1 276 ? 27.795 -7.973 -32.452 1.00 54.03 276 ASP A CA 1
ATOM 2206 C C . ASP A 1 276 ? 28.827 -8.349 -31.367 1.00 54.03 276 ASP A C 1
ATOM 2208 O O . ASP A 1 276 ? 28.514 -9.066 -30.409 1.00 54.03 276 ASP A O 1
ATOM 2212 N N . GLU A 1 277 ? 30.059 -7.839 -31.485 1.00 55.41 277 GLU A N 1
ATOM 2213 C CA . GLU A 1 277 ? 31.136 -7.982 -30.480 1.00 55.41 277 GLU A CA 1
ATOM 2214 C C . GLU A 1 277 ? 31.023 -7.000 -29.300 1.00 55.41 277 GLU A C 1
ATOM 2216 O O . GLU A 1 277 ? 31.792 -7.061 -28.338 1.00 55.41 277 GLU A O 1
ATOM 2221 N N . TYR A 1 278 ? 30.040 -6.106 -29.354 1.00 56.31 278 TYR A N 1
ATOM 2222 C CA . TYR A 1 278 ? 29.688 -5.138 -28.322 1.00 56.31 278 TYR A CA 1
ATOM 2223 C C . TYR A 1 278 ? 28.196 -5.262 -27.966 1.00 56.31 278 TYR A C 1
ATOM 2225 O O . TYR A 1 278 ? 27.469 -6.083 -28.525 1.00 56.31 278 TYR A O 1
ATOM 2233 N N . LEU A 1 279 ? 27.739 -4.482 -26.986 1.00 61.97 279 LEU A N 1
ATOM 2234 C CA . LEU A 1 279 ? 26.364 -4.519 -26.483 1.00 61.97 279 LEU A CA 1
ATOM 2235 C C . LEU A 1 279 ? 25.796 -3.090 -26.490 1.00 61.97 279 LEU A C 1
ATOM 2237 O O . LEU A 1 279 ? 25.998 -2.339 -25.539 1.00 61.97 279 LEU A O 1
ATOM 2241 N N . SER A 1 280 ? 25.169 -2.691 -27.602 1.00 61.16 280 SER A N 1
ATOM 2242 C CA . SER A 1 280 ? 24.689 -1.322 -27.858 1.00 61.16 280 SER A CA 1
ATOM 2243 C C . SER A 1 280 ? 23.347 -0.986 -27.183 1.00 61.16 280 SER A C 1
ATOM 2245 O O . SER A 1 280 ? 22.563 -1.850 -26.789 1.00 61.16 280 SER A O 1
ATOM 2247 N N . VAL A 1 281 ? 23.120 0.311 -26.943 1.00 63.53 281 VAL A N 1
ATOM 2248 C CA . VAL A 1 281 ? 22.194 0.783 -25.902 1.00 63.53 281 VAL A CA 1
ATOM 2249 C C . VAL A 1 281 ? 21.501 2.083 -26.318 1.00 63.53 281 VAL A C 1
ATOM 2251 O O . VAL A 1 281 ? 22.116 3.146 -26.271 1.00 63.53 281 VAL A O 1
ATOM 2254 N N . HIS A 1 282 ? 20.210 2.037 -26.661 1.00 62.44 282 HIS A N 1
ATOM 2255 C CA . HIS A 1 282 ? 19.436 3.237 -27.005 1.00 62.44 282 HIS A CA 1
ATOM 2256 C C . HIS A 1 282 ? 18.436 3.578 -25.886 1.00 62.44 282 HIS A C 1
ATOM 2258 O O . HIS A 1 282 ? 17.330 3.048 -25.816 1.00 62.44 282 HIS A O 1
ATOM 2264 N N . ILE A 1 283 ? 18.832 4.480 -24.978 1.00 61.09 283 ILE A N 1
ATOM 2265 C CA . ILE A 1 283 ? 17.997 4.933 -23.851 1.00 61.09 283 ILE A CA 1
ATOM 2266 C C . ILE A 1 283 ? 17.301 6.250 -24.214 1.00 61.09 283 ILE A C 1
ATOM 2268 O O . ILE A 1 283 ? 17.928 7.309 -24.268 1.00 61.09 283 ILE A O 1
ATOM 2272 N N . ARG A 1 284 ? 15.978 6.206 -24.411 1.00 57.81 284 ARG A N 1
ATOM 2273 C CA . ARG A 1 284 ? 15.146 7.410 -24.582 1.00 57.81 284 ARG A CA 1
ATOM 2274 C C . ARG A 1 284 ? 15.009 8.144 -23.240 1.00 57.81 284 ARG A C 1
ATOM 2276 O O . ARG A 1 284 ? 14.624 7.547 -22.236 1.00 57.81 284 ARG A O 1
ATOM 2283 N N . THR A 1 285 ? 15.282 9.448 -23.213 1.00 65.00 285 THR A N 1
ATOM 2284 C CA . THR A 1 285 ? 15.265 10.259 -21.982 1.00 65.00 285 THR A CA 1
ATOM 2285 C C . THR A 1 285 ? 13.849 10.682 -21.577 1.00 65.00 285 THR A C 1
ATOM 2287 O O . THR A 1 285 ? 13.442 11.816 -21.826 1.00 65.00 285 THR A O 1
ATOM 2290 N N . VAL A 1 286 ? 13.085 9.761 -20.979 1.00 53.94 286 VAL A N 1
ATOM 2291 C CA . VAL A 1 286 ? 11.648 9.931 -20.653 1.00 53.94 286 VAL A CA 1
ATOM 2292 C C . VAL A 1 286 ? 11.325 10.051 -19.159 1.00 53.94 286 VAL A C 1
ATOM 2294 O O . VAL A 1 286 ? 10.170 10.262 -18.799 1.00 53.94 286 VAL A O 1
ATOM 2297 N N . GLY A 1 287 ? 12.306 9.915 -18.266 1.00 56.69 287 GLY A N 1
ATOM 2298 C CA . GLY A 1 287 ? 12.050 9.965 -16.824 1.00 56.69 287 GLY A CA 1
ATOM 2299 C C . GLY A 1 287 ? 13.280 10.221 -15.963 1.00 56.69 287 GLY A C 1
ATOM 2300 O O . GLY A 1 287 ? 14.411 10.156 -16.443 1.00 56.69 287 GLY A O 1
ATOM 2301 N N . ASP A 1 288 ? 13.023 10.475 -14.679 1.00 61.38 288 ASP A N 1
ATOM 2302 C CA . ASP A 1 288 ? 13.952 10.977 -13.657 1.00 61.38 288 ASP A CA 1
ATOM 2303 C C . ASP A 1 288 ? 15.353 10.333 -13.748 1.00 61.38 288 ASP A C 1
ATOM 2305 O O . ASP A 1 288 ? 16.361 11.026 -13.858 1.00 61.38 288 ASP A O 1
ATOM 2309 N N . TRP A 1 289 ? 15.411 8.997 -13.797 1.00 66.69 289 TRP A N 1
ATOM 2310 C CA . TRP A 1 289 ? 16.671 8.259 -13.902 1.00 66.69 289 TRP A CA 1
ATOM 2311 C C . TRP A 1 289 ? 17.410 8.485 -15.227 1.00 66.69 289 TRP A C 1
ATOM 2313 O O . TRP A 1 289 ? 18.607 8.750 -15.234 1.00 66.69 289 TRP A O 1
ATOM 2323 N N . THR A 1 290 ? 16.706 8.406 -16.360 1.00 66.25 290 THR A N 1
ATOM 2324 C CA . THR A 1 290 ? 17.311 8.581 -17.695 1.00 66.25 290 THR A CA 1
ATOM 2325 C C . THR A 1 290 ? 17.855 9.997 -17.909 1.00 66.25 290 THR A C 1
ATOM 2327 O O . THR A 1 290 ? 18.796 10.185 -18.678 1.00 66.25 290 THR A O 1
ATOM 2330 N N . GLN A 1 291 ? 17.288 10.990 -17.214 1.00 65.88 291 GLN A N 1
ATOM 2331 C CA . GLN A 1 291 ? 17.751 12.378 -17.242 1.00 65.88 291 GLN A CA 1
ATOM 2332 C C . GLN A 1 291 ? 19.067 12.538 -16.469 1.00 65.88 291 GLN A C 1
ATOM 2334 O O . GLN A 1 291 ? 20.027 13.074 -17.020 1.00 65.88 291 GLN A O 1
ATOM 2339 N N . GLU A 1 292 ? 19.157 12.005 -15.247 1.00 65.81 292 GLU A N 1
ATOM 2340 C CA . GLU A 1 292 ? 20.415 12.005 -14.484 1.00 65.81 292 GLU A CA 1
ATOM 2341 C C . GLU A 1 292 ? 21.483 11.087 -15.112 1.00 65.81 292 GLU A C 1
ATOM 2343 O O . GLU A 1 292 ? 22.663 11.433 -15.101 1.00 65.81 292 GLU A O 1
ATOM 2348 N N . LEU A 1 293 ? 21.102 9.978 -15.764 1.00 68.31 293 LEU A N 1
ATOM 2349 C CA . LEU A 1 293 ? 22.038 9.170 -16.559 1.00 68.31 293 LEU A CA 1
ATOM 2350 C C . LEU A 1 293 ? 22.660 9.988 -17.688 1.00 68.31 293 LEU A C 1
ATOM 2352 O O . LEU A 1 293 ? 23.887 10.043 -17.779 1.00 68.31 293 LEU A O 1
ATOM 2356 N N . LYS A 1 294 ? 21.837 10.660 -18.507 1.00 68.25 294 LYS A N 1
ATOM 2357 C CA . LYS A 1 294 ? 22.346 11.575 -19.536 1.00 68.25 294 LYS A CA 1
ATOM 2358 C C . LYS A 1 294 ? 23.289 12.598 -18.904 1.00 68.25 294 LYS A C 1
ATOM 2360 O O . LYS A 1 294 ? 24.387 12.775 -19.411 1.00 68.25 294 LYS A O 1
ATOM 2365 N N . ARG A 1 295 ? 22.888 13.211 -17.785 1.00 67.38 295 ARG A N 1
ATOM 2366 C CA . ARG A 1 295 ? 23.672 14.234 -17.081 1.00 67.38 295 ARG A CA 1
ATOM 2367 C C . ARG A 1 295 ? 25.057 13.744 -16.665 1.00 67.38 295 ARG A C 1
AT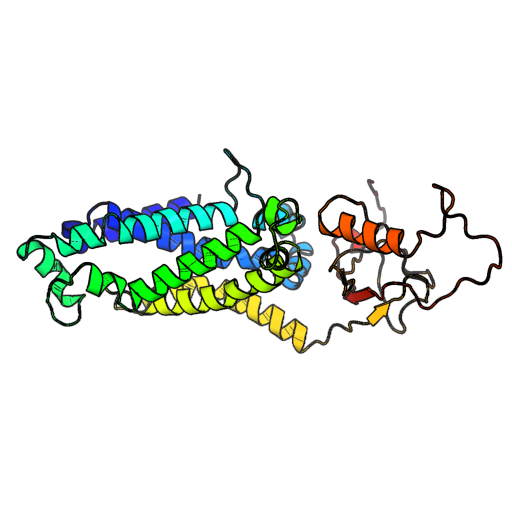OM 2369 O O . ARG A 1 295 ? 26.025 14.455 -16.897 1.00 67.38 295 ARG A O 1
ATOM 2376 N N . VAL A 1 296 ? 25.179 12.557 -16.068 1.00 66.31 296 VAL A N 1
ATOM 2377 C CA . VAL A 1 296 ? 26.488 12.016 -15.657 1.00 66.31 296 VAL A CA 1
ATOM 2378 C C . VAL A 1 296 ? 27.363 11.697 -16.870 1.00 66.31 296 VAL A C 1
ATOM 2380 O O . VAL A 1 296 ? 28.547 12.020 -16.851 1.00 66.31 296 VAL A O 1
ATOM 2383 N N . PHE A 1 297 ? 26.796 11.138 -17.942 1.00 66.44 297 PHE A N 1
ATOM 2384 C CA . PHE A 1 297 ? 27.564 10.848 -19.158 1.00 66.44 297 PHE A CA 1
ATOM 2385 C C . PHE A 1 297 ? 27.926 12.097 -19.977 1.00 66.44 297 PHE A C 1
ATOM 2387 O O . PHE A 1 297 ? 28.976 12.096 -20.609 1.00 66.44 297 PHE A O 1
ATOM 2394 N N . THR A 1 298 ? 27.141 13.181 -19.933 1.00 64.12 298 THR A N 1
ATOM 2395 C CA . THR A 1 298 ? 27.574 14.470 -20.501 1.00 64.12 298 THR A CA 1
ATOM 2396 C C . THR A 1 298 ? 28.629 15.139 -19.627 1.00 64.12 298 THR A C 1
ATOM 2398 O O . THR A 1 298 ? 29.616 15.613 -20.163 1.00 64.12 298 THR A O 1
ATOM 2401 N N . LYS A 1 299 ? 28.497 15.101 -18.292 1.00 56.75 299 LYS A N 1
ATOM 2402 C CA . LYS A 1 299 ? 29.423 15.804 -17.383 1.00 56.75 299 LYS A CA 1
ATOM 2403 C C . LYS A 1 299 ? 30.840 15.214 -17.327 1.00 56.75 299 LYS A C 1
ATOM 2405 O O . LYS A 1 299 ? 31.769 15.887 -16.900 1.00 56.75 299 LYS A O 1
ATOM 2410 N N . VAL A 1 300 ? 31.003 13.955 -17.737 1.00 54.03 300 VAL A N 1
ATOM 2411 C CA . VAL A 1 300 ? 32.316 13.317 -17.969 1.00 54.03 300 VAL A CA 1
ATOM 2412 C C . VAL A 1 300 ? 32.900 13.708 -19.336 1.00 54.03 300 VAL A C 1
ATOM 2414 O O . VAL A 1 300 ? 34.111 13.661 -19.522 1.00 54.03 300 VAL A O 1
ATOM 2417 N N . ASN A 1 301 ? 32.050 14.142 -20.269 1.00 46.84 301 ASN A N 1
ATOM 2418 C CA . ASN A 1 301 ? 32.397 14.510 -21.638 1.00 46.84 301 ASN A CA 1
ATOM 2419 C C . ASN A 1 301 ? 32.408 16.037 -21.872 1.00 46.84 301 ASN A C 1
ATOM 2421 O O . ASN A 1 301 ? 32.459 16.452 -23.026 1.00 46.84 301 ASN A O 1
ATOM 2425 N N . ASP A 1 302 ? 32.398 16.875 -20.826 1.00 37.50 302 ASP A N 1
ATOM 2426 C CA . ASP A 1 302 ? 32.487 18.347 -20.930 1.00 37.50 302 ASP A CA 1
ATOM 2427 C C . ASP A 1 302 ? 33.921 18.830 -21.286 1.00 37.50 302 ASP A C 1
ATOM 2429 O O . ASP A 1 302 ? 34.425 19.823 -20.763 1.00 37.50 302 ASP A O 1
ATOM 2433 N N . SER A 1 303 ? 34.579 18.132 -22.219 1.00 30.72 303 SER A N 1
ATOM 2434 C CA . SER A 1 303 ? 35.578 18.727 -23.110 1.00 30.72 303 SER A CA 1
ATOM 2435 C C . SER A 1 303 ? 34.819 19.284 -24.321 1.00 30.72 303 SER A C 1
ATOM 2437 O O . SER A 1 303 ? 34.058 18.542 -24.951 1.00 30.72 303 SER A O 1
ATOM 2439 N N . PRO A 1 304 ? 34.931 20.580 -24.643 1.00 31.61 304 PRO A N 1
ATOM 2440 C CA . PRO A 1 304 ? 34.005 21.209 -25.573 1.00 31.61 304 PRO A CA 1
ATOM 2441 C C . PRO A 1 304 ? 34.310 20.824 -27.027 1.00 31.61 304 PRO A C 1
ATOM 2443 O O . PRO A 1 304 ? 35.325 21.267 -27.553 1.00 31.61 304 PRO A O 1
ATOM 2446 N N . PHE A 1 305 ? 33.408 20.086 -27.696 1.00 27.11 305 PHE A N 1
ATOM 2447 C CA . PHE A 1 305 ? 32.702 20.562 -28.908 1.00 27.11 305 PHE A CA 1
ATOM 2448 C C . PHE A 1 305 ? 31.661 19.569 -29.494 1.00 27.11 305 PHE A C 1
ATOM 2450 O O . PHE A 1 305 ? 31.676 18.375 -29.222 1.00 27.11 305 PHE A O 1
ATOM 2457 N N . VAL A 1 306 ? 30.796 20.108 -30.370 1.00 26.94 306 VAL A N 1
ATOM 2458 C CA . VAL A 1 306 ? 29.844 19.444 -31.299 1.00 26.94 306 VAL A CA 1
ATOM 2459 C C . VAL A 1 306 ? 28.695 18.605 -30.702 1.00 26.94 306 VAL A C 1
ATOM 2461 O O . VAL A 1 306 ? 28.828 17.446 -30.318 1.00 26.94 306 VAL A O 1
ATOM 2464 N N . ILE A 1 307 ? 27.479 19.145 -30.848 1.00 39.28 307 ILE A N 1
ATOM 2465 C CA . ILE A 1 307 ? 26.240 18.360 -30.965 1.00 39.28 307 ILE A CA 1
ATOM 2466 C C . ILE A 1 307 ? 26.236 17.698 -32.353 1.00 39.28 307 ILE A C 1
ATOM 2468 O O . ILE A 1 307 ? 26.116 18.393 -33.361 1.00 39.28 307 ILE A O 1
ATOM 2472 N N . GLY A 1 308 ? 26.347 16.369 -32.437 1.00 26.22 308 GLY A N 1
ATOM 2473 C CA . GLY A 1 308 ? 26.398 15.676 -33.729 1.00 26.22 308 GLY A CA 1
ATOM 2474 C C . GLY A 1 308 ? 26.180 14.165 -33.655 1.00 26.22 308 GLY A C 1
ATOM 2475 O O . GLY A 1 308 ? 26.294 13.547 -32.598 1.00 26.22 308 GLY A O 1
ATOM 2476 N N . ARG A 1 309 ? 25.850 13.554 -34.803 1.00 29.89 309 ARG A N 1
ATOM 2477 C CA . ARG A 1 309 ? 25.765 12.090 -34.951 1.00 29.89 309 ARG A CA 1
ATOM 2478 C C . ARG A 1 309 ? 27.153 11.480 -34.730 1.00 29.89 309 ARG A C 1
ATOM 2480 O O . ARG A 1 309 ? 28.092 11.865 -35.422 1.00 29.89 309 ARG A O 1
ATOM 2487 N N . ALA A 1 310 ? 27.267 10.491 -33.845 1.00 28.73 310 ALA A N 1
ATOM 2488 C CA . ALA A 1 310 ? 28.522 9.785 -33.589 1.00 28.73 310 ALA A CA 1
ATOM 2489 C C . ALA A 1 310 ? 28.936 8.896 -34.781 1.00 28.73 310 ALA A C 1
ATOM 2491 O O . ALA A 1 310 ? 28.659 7.697 -34.812 1.00 28.73 310 ALA A O 1
ATOM 2492 N N . ARG A 1 311 ? 29.613 9.486 -35.774 1.00 25.52 311 ARG A N 1
ATOM 2493 C CA . ARG A 1 311 ? 30.434 8.743 -36.738 1.00 25.52 311 ARG A CA 1
ATOM 2494 C C . ARG A 1 311 ? 31.763 8.397 -36.066 1.00 25.52 311 ARG A C 1
ATOM 2496 O O . ARG A 1 311 ? 32.592 9.277 -35.871 1.00 25.52 311 ARG A O 1
ATOM 2503 N N . PHE A 1 312 ? 31.970 7.125 -35.736 1.00 33.66 312 PHE A N 1
ATOM 2504 C CA . PHE A 1 312 ? 33.289 6.633 -35.339 1.00 33.66 312 PHE A CA 1
ATOM 2505 C C . PHE A 1 312 ? 34.148 6.413 -36.589 1.00 33.66 312 PHE A C 1
ATOM 2507 O O . PHE A 1 312 ? 33.829 5.568 -37.422 1.00 33.66 312 PHE A O 1
ATOM 2514 N N . GLY A 1 313 ? 35.223 7.190 -36.720 1.00 30.27 313 GLY A N 1
ATOM 2515 C CA . GLY A 1 313 ? 36.172 7.100 -37.828 1.00 30.27 313 GLY A CA 1
ATOM 2516 C C . GLY A 1 313 ? 37.356 8.036 -37.603 1.00 30.27 313 GLY A C 1
ATOM 2517 O O . GLY A 1 313 ? 37.253 9.227 -37.869 1.00 30.27 313 GLY A O 1
ATOM 2518 N N . GLY A 1 314 ? 38.456 7.494 -37.080 1.00 24.09 314 GLY A N 1
ATOM 2519 C CA . GLY A 1 314 ? 39.680 8.239 -36.768 1.00 24.09 314 GLY A CA 1
ATOM 2520 C C . GLY A 1 314 ? 40.422 7.636 -35.564 1.00 24.09 314 GLY A C 1
ATOM 2521 O O . GLY A 1 314 ? 39.808 7.491 -34.504 1.00 24.09 314 GLY A O 1
ATOM 2522 N N . PRO A 1 315 ? 41.712 7.267 -35.685 1.00 32.22 315 PRO A N 1
ATOM 2523 C CA . PRO A 1 315 ? 42.490 6.698 -34.584 1.00 32.22 315 PRO A CA 1
ATOM 2524 C C . PRO A 1 315 ? 42.990 7.798 -33.628 1.00 32.22 315 PRO A C 1
ATOM 2526 O O . PRO A 1 315 ? 44.136 8.231 -33.699 1.00 32.22 315 PRO A O 1
ATOM 2529 N N . GLY A 1 316 ? 42.114 8.260 -32.733 1.00 25.27 316 GLY A N 1
ATOM 2530 C CA . GLY A 1 316 ? 42.454 9.175 -31.636 1.00 25.27 316 GLY A CA 1
ATOM 2531 C C . GLY A 1 316 ? 42.578 8.442 -30.297 1.00 25.27 316 GLY A C 1
ATOM 2532 O O . GLY A 1 316 ? 41.686 7.682 -29.922 1.00 25.27 316 GLY A O 1
ATOM 2533 N N . TYR A 1 317 ? 43.667 8.676 -29.562 1.00 31.98 317 TYR A N 1
ATOM 2534 C CA . TYR A 1 317 ? 43.911 8.070 -28.249 1.00 31.98 317 TYR A CA 1
ATOM 2535 C C . TYR A 1 317 ? 43.076 8.791 -27.172 1.00 31.98 317 TYR A C 1
ATOM 2537 O O . TYR A 1 317 ? 43.390 9.913 -26.782 1.00 31.98 317 TYR A O 1
ATOM 2545 N N . ILE A 1 318 ? 41.981 8.172 -26.724 1.00 33.88 318 ILE A N 1
ATOM 2546 C CA . ILE A 1 318 ? 41.058 8.734 -25.720 1.00 33.88 318 ILE A CA 1
ATOM 2547 C C . ILE A 1 318 ? 41.412 8.165 -24.342 1.00 33.88 318 ILE A C 1
ATOM 2549 O O . ILE A 1 318 ? 41.480 6.947 -24.201 1.00 33.88 318 ILE A O 1
ATOM 2553 N N . ASP A 1 319 ? 41.574 9.006 -23.314 1.00 32.53 319 ASP A N 1
ATOM 2554 C CA . ASP A 1 319 ? 41.788 8.521 -21.941 1.00 32.53 319 ASP A CA 1
ATOM 2555 C C . ASP A 1 319 ? 40.605 7.648 -21.475 1.00 32.53 319 ASP A C 1
ATOM 2557 O O . ASP A 1 319 ? 39.428 8.011 -21.564 1.00 32.53 319 ASP A O 1
ATOM 2561 N N . HIS A 1 320 ? 40.929 6.446 -21.008 1.00 38.69 320 HIS A N 1
ATOM 2562 C CA . HIS A 1 320 ? 39.982 5.370 -20.748 1.00 38.69 320 HIS A CA 1
ATOM 2563 C C . HIS A 1 320 ? 39.524 5.270 -19.283 1.00 38.69 320 HIS A C 1
ATOM 2565 O O . HIS A 1 320 ? 38.661 4.438 -18.989 1.00 38.69 320 HIS A O 1
ATOM 2571 N N . ASN A 1 321 ? 40.072 6.072 -18.360 1.00 39.91 321 ASN A N 1
ATOM 2572 C CA . ASN A 1 321 ? 39.859 5.868 -16.919 1.00 39.91 321 ASN A CA 1
ATOM 2573 C C . ASN A 1 321 ? 38.593 6.522 -16.327 1.00 39.91 321 ASN A C 1
ATOM 2575 O O . ASN A 1 321 ? 38.097 6.055 -15.302 1.00 39.91 321 ASN A O 1
ATOM 2579 N N . CYS A 1 322 ? 38.034 7.560 -16.957 1.00 45.78 322 CYS A N 1
ATOM 2580 C CA . CYS A 1 322 ? 37.000 8.407 -16.334 1.00 45.78 322 CYS A CA 1
ATOM 2581 C C . CYS A 1 322 ? 35.535 7.963 -16.544 1.00 45.78 322 CYS A C 1
ATOM 2583 O O . CYS A 1 322 ? 34.617 8.624 -16.057 1.00 45.78 322 CYS A O 1
ATOM 2585 N N . GLN A 1 323 ? 35.270 6.863 -17.260 1.00 53.06 323 GLN A N 1
ATOM 2586 C CA . GLN A 1 323 ? 33.894 6.473 -17.605 1.00 53.06 323 GLN A CA 1
ATOM 2587 C C . GLN A 1 323 ? 33.140 5.743 -16.467 1.00 53.06 323 GLN A C 1
ATOM 2589 O O . GLN A 1 323 ? 33.695 4.838 -15.836 1.00 53.06 323 GLN A O 1
ATOM 2594 N N . PRO A 1 324 ? 31.838 6.036 -16.244 1.00 55.69 324 PRO A N 1
ATOM 2595 C CA . PRO A 1 324 ? 31.010 5.302 -15.289 1.00 55.69 324 PRO A CA 1
ATOM 2596 C C . PRO A 1 324 ? 30.868 3.814 -15.648 1.00 55.69 324 PRO A C 1
ATOM 2598 O O . PRO A 1 324 ? 30.304 3.451 -16.682 1.00 55.69 324 PRO A O 1
ATOM 2601 N N . LYS A 1 325 ? 31.326 2.940 -14.746 1.00 57.56 325 LYS A N 1
ATOM 2602 C CA . LYS A 1 325 ? 31.117 1.485 -14.817 1.00 57.56 325 LYS A CA 1
ATOM 2603 C C . LYS A 1 325 ? 29.621 1.161 -14.725 1.00 57.56 325 LYS A C 1
ATOM 2605 O O . LYS A 1 325 ? 28.955 1.656 -13.818 1.00 57.56 325 LYS A O 1
ATOM 2610 N N . LEU A 1 326 ? 29.091 0.305 -15.601 1.00 63.75 326 LEU A N 1
ATOM 2611 C CA . LEU A 1 326 ? 27.716 -0.204 -15.511 1.00 63.75 326 LEU A CA 1
ATOM 2612 C C . LEU A 1 326 ? 27.710 -1.677 -15.086 1.00 63.75 326 LEU A C 1
ATOM 2614 O O . LEU A 1 326 ? 28.587 -2.443 -15.468 1.00 63.75 326 LEU A O 1
ATOM 2618 N N . LEU A 1 327 ? 26.701 -2.105 -14.332 1.00 62.94 327 LEU A N 1
ATOM 2619 C CA . LEU A 1 327 ? 26.469 -3.515 -14.005 1.00 62.94 327 LEU A CA 1
ATOM 2620 C C . LEU A 1 327 ? 25.322 -4.067 -14.858 1.00 62.94 327 LEU A C 1
ATOM 2622 O O . LEU A 1 327 ? 24.231 -3.499 -14.875 1.00 62.94 327 LEU A O 1
ATOM 2626 N N . VAL A 1 328 ? 25.556 -5.185 -15.541 1.00 63.59 328 VAL A N 1
ATOM 2627 C CA . VAL A 1 328 ? 24.570 -5.892 -16.372 1.00 63.59 328 VAL A CA 1
ATOM 2628 C C . VAL A 1 328 ? 23.892 -7.008 -15.575 1.00 63.59 328 VAL A C 1
ATOM 2630 O O . VAL A 1 328 ? 24.567 -7.798 -14.917 1.00 63.59 328 VAL A O 1
ATOM 2633 N N . ALA A 1 329 ? 22.566 -7.120 -15.688 1.00 61.34 329 ALA A N 1
ATOM 2634 C CA . ALA A 1 329 ? 21.793 -8.289 -15.264 1.00 61.34 329 ALA A CA 1
ATOM 2635 C C . ALA A 1 329 ? 20.789 -8.711 -16.354 1.00 61.34 329 ALA A C 1
ATOM 2637 O O . ALA A 1 329 ? 20.056 -7.873 -16.881 1.00 61.34 329 ALA A O 1
ATOM 2638 N N . GLY A 1 330 ? 20.748 -10.003 -16.685 1.00 65.44 330 GLY A N 1
ATOM 2639 C CA . GLY A 1 330 ? 19.947 -10.576 -17.775 1.00 65.44 330 GLY A CA 1
ATOM 2640 C C . GLY A 1 330 ? 20.672 -11.757 -18.444 1.00 65.44 330 GLY A C 1
ATOM 2641 O O . GLY A 1 330 ? 21.653 -12.241 -17.873 1.00 65.44 330 GLY A O 1
ATOM 2642 N N . PRO A 1 331 ? 20.245 -12.195 -19.644 1.00 65.56 331 PRO A N 1
ATOM 2643 C CA . PRO A 1 331 ? 19.093 -11.696 -20.399 1.00 65.56 331 PRO A CA 1
ATOM 2644 C C . PRO A 1 331 ? 17.744 -12.145 -19.821 1.00 65.56 331 PRO A C 1
ATOM 2646 O O . PRO A 1 331 ? 17.646 -13.174 -19.158 1.00 65.56 331 PRO A O 1
ATOM 2649 N N . TYR A 1 332 ? 16.697 -11.371 -20.104 1.00 64.62 332 TYR A N 1
ATOM 2650 C CA . TYR A 1 332 ? 15.305 -11.687 -19.778 1.00 64.62 332 TYR A CA 1
ATOM 2651 C C . TYR A 1 332 ? 14.494 -11.907 -21.057 1.00 64.62 332 TYR A C 1
ATOM 2653 O O . TYR A 1 332 ? 14.753 -11.273 -22.082 1.00 64.62 332 TYR A O 1
ATOM 2661 N N . GLY A 1 333 ? 13.523 -12.820 -20.994 1.00 63.53 333 GLY A N 1
ATOM 2662 C CA . GLY A 1 333 ? 12.693 -13.171 -22.142 1.00 63.53 333 GLY A CA 1
ATOM 2663 C C . GLY A 1 333 ? 11.608 -12.146 -22.472 1.00 63.53 333 GLY A C 1
ATOM 2664 O O . GLY A 1 333 ? 11.218 -11.345 -21.622 1.00 63.53 333 GLY A O 1
ATOM 2665 N N . ALA A 1 334 ? 11.115 -12.190 -23.709 1.00 65.25 334 ALA A N 1
ATOM 2666 C CA . ALA A 1 334 ? 10.038 -11.331 -24.202 1.00 65.25 334 ALA A CA 1
ATOM 2667 C C . ALA A 1 334 ? 9.163 -12.072 -25.236 1.00 65.25 334 ALA A C 1
ATOM 2669 O O . ALA A 1 334 ? 9.685 -12.944 -25.927 1.00 65.25 334 ALA A O 1
ATOM 2670 N N . PRO A 1 335 ? 7.882 -11.696 -25.426 1.00 57.91 335 PRO A N 1
ATOM 2671 C CA . PRO A 1 335 ? 7.001 -12.335 -26.417 1.00 57.91 335 PRO A CA 1
ATOM 2672 C C . PRO A 1 335 ? 7.514 -12.257 -27.866 1.00 57.91 335 PRO A C 1
ATOM 2674 O O . PRO A 1 335 ? 7.261 -13.139 -28.674 1.00 57.91 335 PRO A O 1
ATOM 2677 N N . ALA A 1 336 ? 8.321 -11.241 -28.195 1.00 64.75 336 ALA A N 1
ATOM 2678 C CA . ALA A 1 336 ? 8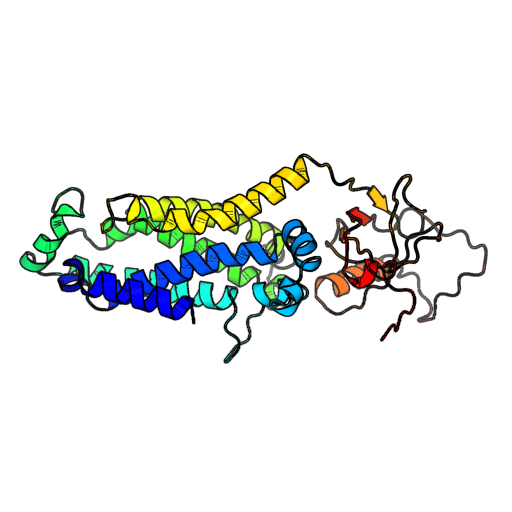.971 -11.109 -29.503 1.00 64.75 336 ALA A CA 1
ATOM 2679 C C . ALA A 1 336 ? 10.021 -12.207 -29.805 1.00 64.75 336 ALA A C 1
ATOM 2681 O O . ALA A 1 336 ? 10.674 -12.165 -30.845 1.00 64.75 336 ALA A O 1
ATOM 2682 N N . GLN A 1 337 ? 10.226 -13.179 -28.907 1.00 66.19 337 GLN A N 1
ATOM 2683 C CA . GLN A 1 337 ? 11.106 -14.329 -29.129 1.00 66.19 337 GLN A CA 1
ATOM 2684 C C . GLN A 1 337 ? 10.442 -15.496 -29.868 1.00 66.19 337 GLN A C 1
ATOM 2686 O O . GLN A 1 337 ? 11.165 -16.320 -30.432 1.00 66.19 337 GLN A O 1
ATOM 2691 N N . ASP A 1 338 ? 9.109 -15.548 -29.907 1.00 65.75 338 ASP A N 1
ATOM 2692 C CA . ASP A 1 338 ? 8.350 -16.656 -30.507 1.00 65.75 338 ASP A CA 1
ATOM 2693 C C . ASP A 1 338 ? 8.317 -16.604 -32.045 1.00 65.75 338 ASP A C 1
ATOM 2695 O O . ASP A 1 338 ? 7.741 -17.470 -32.695 1.00 65.75 338 ASP A O 1
ATOM 2699 N N . TYR A 1 339 ? 9.021 -15.635 -32.642 1.00 68.19 339 TYR A N 1
ATOM 2700 C CA . TYR A 1 339 ? 9.185 -15.448 -34.088 1.00 68.19 339 TYR A CA 1
ATOM 2701 C C . TYR A 1 339 ? 9.711 -16.687 -34.838 1.00 68.19 339 TYR A C 1
ATOM 2703 O O . TYR A 1 339 ? 9.606 -16.762 -36.052 1.00 68.19 339 TYR A O 1
ATOM 2711 N N . ARG A 1 340 ? 10.302 -17.660 -34.137 1.00 66.19 340 ARG A N 1
ATOM 2712 C CA . ARG A 1 340 ? 10.804 -18.913 -34.731 1.00 66.19 340 ARG A CA 1
ATOM 2713 C C . ARG A 1 340 ? 9.733 -19.989 -34.909 1.00 66.19 340 ARG A C 1
ATOM 2715 O O . ARG A 1 340 ? 10.046 -21.041 -35.450 1.00 66.19 340 ARG A O 1
ATOM 2722 N N . ASN A 1 341 ? 8.519 -19.736 -34.428 1.00 73.50 341 ASN A N 1
ATOM 2723 C CA . ASN A 1 341 ? 7.402 -20.678 -34.455 1.00 73.50 341 ASN A CA 1
ATOM 2724 C C . ASN A 1 341 ? 6.440 -20.395 -35.630 1.00 73.50 341 ASN A C 1
ATOM 2726 O O . ASN A 1 341 ? 5.353 -20.961 -35.670 1.00 73.50 341 ASN A O 1
ATOM 2730 N N . TYR A 1 342 ? 6.819 -19.493 -36.545 1.00 71.75 342 TYR A N 1
ATOM 2731 C CA . TYR A 1 342 ? 6.017 -19.029 -37.678 1.00 71.75 342 TYR A CA 1
ATOM 2732 C C . TYR A 1 342 ? 6.913 -18.884 -38.915 1.00 71.75 342 TYR A C 1
ATOM 2734 O O . TYR A 1 342 ? 7.962 -18.244 -38.834 1.00 71.75 342 TYR A O 1
ATOM 2742 N N . ASP A 1 343 ? 6.493 -19.430 -40.057 1.00 73.50 343 ASP A N 1
ATOM 2743 C CA . ASP A 1 343 ? 7.269 -19.376 -41.309 1.00 73.50 343 ASP A CA 1
ATOM 2744 C C . ASP A 1 343 ? 7.263 -17.984 -41.967 1.00 73.50 343 ASP A C 1
ATOM 2746 O O . ASP A 1 343 ? 8.174 -17.631 -42.715 1.00 73.50 343 ASP A O 1
ATOM 2750 N N . VAL A 1 344 ? 6.241 -17.173 -41.669 1.00 76.50 344 VAL A N 1
ATOM 2751 C CA . VAL A 1 344 ? 6.070 -15.804 -42.173 1.00 76.50 344 VAL A CA 1
ATOM 2752 C C . VAL A 1 344 ? 5.872 -14.856 -40.993 1.00 76.50 344 VAL A C 1
ATOM 2754 O O . VAL A 1 344 ? 5.093 -15.132 -40.081 1.00 76.50 344 VAL A O 1
ATOM 2757 N N . LEU A 1 345 ? 6.576 -13.723 -41.015 1.00 76.31 345 LEU A N 1
ATOM 2758 C CA . LEU A 1 345 ? 6.607 -12.749 -39.925 1.00 76.31 345 LEU A CA 1
ATOM 2759 C C . LEU A 1 345 ? 6.276 -11.349 -40.436 1.00 76.31 345 LEU A C 1
ATOM 2761 O O . LEU A 1 345 ? 7.033 -10.776 -41.218 1.00 76.31 345 LEU A O 1
ATOM 2765 N N . LEU A 1 346 ? 5.187 -10.773 -39.927 1.00 75.06 346 LEU A N 1
ATOM 2766 C CA . LEU A 1 346 ? 4.910 -9.345 -40.050 1.00 75.06 346 LEU A CA 1
ATOM 2767 C C . LEU A 1 346 ? 5.422 -8.635 -38.793 1.00 75.06 346 LEU A C 1
ATOM 2769 O O . LEU A 1 346 ? 4.899 -8.843 -37.698 1.00 75.06 346 LEU A O 1
ATOM 2773 N N . LEU A 1 347 ? 6.447 -7.801 -38.954 1.00 73.00 347 LEU A N 1
ATOM 2774 C CA . LEU A 1 347 ? 6.906 -6.881 -37.916 1.00 73.00 347 LEU A CA 1
ATOM 2775 C C . LEU A 1 347 ? 6.244 -5.519 -38.146 1.00 73.00 347 LEU A C 1
ATOM 2777 O O . LEU A 1 347 ? 6.246 -5.013 -39.266 1.00 73.00 347 LEU A O 1
ATOM 2781 N N . VAL A 1 348 ? 5.677 -4.950 -37.083 1.00 67.38 348 VAL A N 1
ATOM 2782 C CA . VAL A 1 348 ? 5.089 -3.604 -37.053 1.00 67.38 348 VAL A CA 1
ATOM 2783 C C . VAL A 1 348 ? 5.880 -2.798 -36.024 1.00 67.38 348 VAL A C 1
ATOM 2785 O O . VAL A 1 348 ? 6.119 -3.305 -34.926 1.00 67.38 348 VAL A O 1
ATOM 2788 N N . ASP A 1 349 ? 6.307 -1.596 -36.411 1.00 40.66 349 ASP A N 1
ATOM 2789 C CA . ASP A 1 349 ? 7.286 -0.736 -35.718 1.00 40.66 349 ASP A CA 1
ATOM 2790 C C . ASP A 1 349 ? 6.623 0.573 -35.232 1.00 40.66 349 ASP A C 1
ATOM 2792 O O . ASP A 1 349 ? 5.799 1.125 -36.001 1.00 40.66 349 ASP A O 1
#

Sequence (349 aa):
MAMATLFVWKFMQYRNRAAFQVMGYCLCTAKGAAETLKLNMALVLLPVCRNTLTWLRLTQARSFVPFDSSIIFHKTIALCFGQTISCAIAIGVLVHAGNHLACDFISLTDSPTEKFALIASDFSQDKRPTYMELLISILGVMGIAMVIHMSILFILATSHFRKNVLRFPVPFNRLTGFNAFWYSHHLLGLVYNLLVIHGTFLYLAHQWYQKSTWIFMCPLLLYLGERSVKTSFGTTRKCLSIFKSKLQGFKYKSGQYIFLQCPSISPFYITSAPRDEYLSVHIRTVGDWTQELKRVFTKVNDSPFVIGRARFGGPGYIDHNCQPKLLVAGPYGAPAQDYRNYDVLLLVD

pLDDT: mean 71.65, std 18.7, range [24.09, 96.0]

Organism: Hibiscus syriacus (NCBI:txid106335)

InterPro domains:
  IPR013112 FAD-binding 8 [PF08022] (240-336)
  IPR017927 FAD-binding domain, ferredoxin reductase-type [PS51384] (217-338)
  IPR017938 Riboflavin synthase-like beta-barrel [SSF63380] (245-334)
  IPR050369 Respiratory burst oxidase/Ferric reductase [PTHR11972] (2-348)